Protein AF-0000000073453775 (afdb_homodimer)

Foldseek 3Di:
DCLFKKKWKAAQVGFTDDIDPSVLVVQVLQCVVVVHDSRDGHPQQVVQSVVQLVDAPAWRWDWDDDVPAAIKIKTKHADDDPDDHGMMMIIIHHDALVRQLVVVCVVLVPDPVLSLLLVVLLVVDDLCRSCVVVVHHSVVSVVSVVVVCVSVVNPDSVSSNCVSCVSPVD/DQLFKKKWKAAQVGFTDDIDPSVLVVQVLQCVVVVHDSRDGHPQQVVQSVVQLVDAPAWRWDWDDDPPAAIKIKTKHADDDPDDHGMIMIIIHHDALVRQLVVVCVVLVPDPVLSLLLVVLLVVDDLCRSCVVVVHHSVVSVVSVVVVCVSQVNPDSVSSNCVSCVSPVD

Structure (mmCIF, N/CA/C/O backbone):
data_AF-0000000073453775-model_v1
#
loop_
_entity.id
_entity.type
_entity.pdbx_description
1 polymer 'Hypothetical Bipartite response regulator, C-terminal effector'
#
loop_
_atom_site.group_PDB
_atom_site.id
_atom_site.type_symbol
_atom_site.label_atom_id
_atom_site.label_alt_id
_atom_site.label_comp_id
_atom_site.label_asym_id
_atom_site.label_entity_id
_atom_site.label_seq_id
_atom_site.pdbx_PDB_ins_code
_atom_site.Cartn_x
_atom_site.Cartn_y
_atom_site.Cartn_z
_atom_site.occupancy
_atom_site.B_iso_or_equiv
_atom_site.auth_seq_id
_atom_site.auth_comp_id
_atom_site.auth_asym_id
_atom_site.auth_atom_id
_atom_site.pdbx_PDB_model_num
ATOM 1 N N . MET A 1 1 ? -3.945 -10.695 13.438 1 41.31 1 MET A N 1
ATOM 2 C CA . MET A 1 1 ? -2.816 -11.117 12.617 1 41.31 1 MET A CA 1
ATOM 3 C C . MET A 1 1 ? -2.883 -10.477 11.234 1 41.31 1 MET A C 1
ATOM 5 O O . MET A 1 1 ? -3.916 -10.539 10.562 1 41.31 1 MET A O 1
ATOM 9 N N . LYS A 1 2 ? -2.09 -9.484 10.977 1 56 2 LYS A N 1
ATOM 10 C CA . LYS A 1 2 ? -2.174 -8.719 9.742 1 56 2 LYS A CA 1
ATOM 11 C C . LYS A 1 2 ? -1.974 -9.609 8.523 1 56 2 LYS A C 1
ATOM 13 O O . LYS A 1 2 ? -0.908 -10.203 8.352 1 56 2 LYS A O 1
ATOM 18 N N . HIS A 1 3 ? -2.986 -10.445 8.281 1 59.94 3 HIS A N 1
ATOM 19 C CA . HIS A 1 3 ? -3.072 -11.289 7.102 1 59.94 3 HIS A CA 1
ATOM 20 C C . HIS A 1 3 ? -2.889 -10.477 5.82 1 59.94 3 HIS A C 1
ATOM 22 O O . HIS A 1 3 ? -3.693 -10.586 4.895 1 59.94 3 HIS A O 1
ATOM 28 N N . VAL A 1 4 ? -1.756 -9.711 5.859 1 64.44 4 VAL A N 1
ATOM 29 C CA . VAL A 1 4 ? -1.546 -8.867 4.688 1 64.44 4 VAL A CA 1
ATOM 30 C C . VAL A 1 4 ? -0.704 -9.617 3.654 1 64.44 4 VAL A C 1
ATOM 32 O O . VAL A 1 4 ? 0.075 -10.5 4.008 1 64.44 4 VAL A O 1
ATOM 35 N N . GLY A 1 5 ? -1.22 -9.734 2.445 1 84.38 5 GLY A N 1
ATOM 36 C CA . GLY A 1 5 ? -0.435 -10.25 1.333 1 84.38 5 GLY A CA 1
ATOM 37 C C . GLY A 1 5 ? -0.953 -11.562 0.793 1 84.38 5 GLY A C 1
ATOM 38 O O . GLY A 1 5 ? -0.17 -12.461 0.479 1 84.38 5 GLY A O 1
ATOM 39 N N . GLY A 1 6 ? -2.199 -11.703 0.754 1 92.25 6 GLY A N 1
ATOM 40 C CA . GLY A 1 6 ? -2.764 -12.93 0.216 1 92.25 6 GLY A CA 1
ATOM 41 C C . GLY A 1 6 ? -2.521 -13.094 -1.271 1 92.25 6 GLY A C 1
ATOM 42 O O . GLY A 1 6 ? -2.684 -12.148 -2.043 1 92.25 6 GLY A O 1
ATOM 43 N N . ILE A 1 7 ? -2.17 -14.297 -1.644 1 93.69 7 ILE A N 1
ATOM 44 C CA . ILE A 1 7 ? -1.996 -14.641 -3.053 1 93.69 7 ILE A CA 1
ATOM 45 C C . ILE A 1 7 ? -2.727 -15.945 -3.363 1 93.69 7 ILE A C 1
ATOM 47 O O . ILE A 1 7 ? -2.537 -16.953 -2.672 1 93.69 7 ILE A O 1
ATOM 51 N N . LEU A 1 8 ? -3.533 -15.797 -4.324 1 94.38 8 LEU A N 1
ATOM 52 C CA . LEU A 1 8 ? -4.324 -16.922 -4.809 1 94.38 8 LEU A CA 1
ATOM 53 C C . LEU A 1 8 ? -4.094 -17.141 -6.301 1 94.38 8 LEU A C 1
ATOM 55 O O . LEU A 1 8 ? -4.035 -16.188 -7.074 1 94.38 8 LEU A O 1
ATOM 59 N N . ILE A 1 9 ? -3.854 -18.422 -6.699 1 92.5 9 ILE A N 1
ATOM 60 C CA . ILE A 1 9 ? -3.738 -18.781 -8.109 1 92.5 9 ILE A CA 1
ATOM 61 C C . ILE A 1 9 ? -4.98 -19.547 -8.555 1 92.5 9 ILE A C 1
ATOM 63 O O . ILE A 1 9 ? -5.34 -20.562 -7.945 1 92.5 9 ILE A O 1
ATOM 67 N N . LEU A 1 10 ? -5.586 -19.031 -9.586 1 93.06 10 LEU A N 1
ATOM 68 C CA . LEU A 1 10 ? -6.766 -19.672 -10.156 1 93.06 10 LEU A CA 1
ATOM 69 C C . LEU A 1 10 ? -6.516 -20.109 -11.602 1 93.06 10 LEU A C 1
ATOM 71 O O . LEU A 1 10 ? -5.707 -19.484 -12.297 1 93.06 10 LEU A O 1
ATOM 75 N N . SER A 1 11 ? -7.238 -21.141 -12 1 89.94 11 SER A N 1
ATOM 76 C CA . SER A 1 11 ? -7.305 -21.469 -13.422 1 89.94 11 SER A CA 1
ATOM 77 C C . SER A 1 11 ? -8.227 -20.516 -14.172 1 89.94 11 SER A C 1
ATOM 79 O O . SER A 1 11 ? -8.883 -19.672 -13.555 1 89.94 11 SER A O 1
ATOM 81 N N . GLU A 1 12 ? -8.352 -20.641 -15.516 1 85.88 12 GLU A N 1
ATOM 82 C CA . GLU A 1 12 ? -9.203 -19.781 -16.344 1 85.88 12 GLU A CA 1
ATOM 83 C C . GLU A 1 12 ? -10.68 -19.984 -16 1 85.88 12 GLU A C 1
ATOM 85 O O . GLU A 1 12 ? -11.492 -19.078 -16.188 1 85.88 12 GLU A O 1
ATOM 90 N N . ASP A 1 13 ? -10.992 -21.203 -15.547 1 88.56 13 ASP A N 1
ATOM 91 C CA . ASP A 1 13 ? -12.367 -21.5 -15.164 1 88.56 13 ASP A CA 1
ATOM 92 C C . ASP A 1 13 ? -12.594 -21.234 -13.68 1 88.56 13 ASP A C 1
ATOM 94 O O . ASP A 1 13 ? -13.57 -21.703 -13.094 1 88.56 13 ASP A O 1
ATOM 98 N N . LEU A 1 14 ? -11.648 -20.594 -12.992 1 92.5 14 LEU A N 1
ATOM 99 C CA . LEU A 1 14 ? -11.727 -20.062 -11.633 1 92.5 14 LEU A CA 1
ATOM 100 C C . LEU A 1 14 ? -11.641 -21.188 -10.602 1 92.5 14 LEU A C 1
ATOM 102 O O . LEU A 1 14 ? -12.25 -21.109 -9.539 1 92.5 14 LEU A O 1
ATOM 106 N N . GLN A 1 15 ? -10.984 -22.281 -11.039 1 91.44 15 GLN A N 1
ATOM 107 C CA . GLN A 1 15 ? -10.648 -23.312 -10.055 1 91.44 15 GLN A CA 1
ATOM 108 C C . GLN A 1 15 ? -9.445 -22.891 -9.211 1 91.44 15 GLN A C 1
ATOM 110 O O . GLN A 1 15 ? -8.461 -22.391 -9.742 1 91.44 15 GLN A O 1
ATOM 115 N N . LEU A 1 16 ? -9.586 -23.047 -7.941 1 90.88 16 LEU A N 1
ATOM 116 C CA . LEU A 1 16 ? -8.477 -22.734 -7.043 1 90.88 16 LEU A CA 1
ATOM 117 C C . LEU A 1 16 ? -7.336 -23.719 -7.219 1 90.88 16 LEU A C 1
ATOM 119 O O . LEU A 1 16 ? -7.516 -24.922 -7.008 1 90.88 16 LEU A O 1
ATOM 123 N N . LEU A 1 17 ? -6.172 -23.266 -7.602 1 90.31 17 LEU A N 1
ATOM 124 C CA . LEU A 1 17 ? -5.012 -24.125 -7.824 1 90.31 17 LEU A CA 1
ATOM 125 C C . LEU A 1 17 ? -4.078 -24.094 -6.617 1 90.31 17 LEU A C 1
ATOM 127 O O . LEU A 1 17 ? -3.596 -25.141 -6.18 1 90.31 17 LEU A O 1
ATOM 131 N N . SER A 1 18 ? -3.812 -22.969 -6.098 1 92 18 SER A N 1
ATOM 132 C CA . SER A 1 18 ? -2.953 -22.797 -4.934 1 92 18 SER A CA 1
ATOM 133 C C . SER A 1 18 ? -3.186 -21.453 -4.262 1 92 18 SER A C 1
ATOM 135 O O . SER A 1 18 ? -3.76 -20.547 -4.863 1 92 18 SER A O 1
ATOM 137 N N . CYS A 1 19 ? -2.836 -21.375 -3.088 1 92.69 19 CYS A N 1
ATOM 138 C CA . CYS A 1 19 ? -2.938 -20.141 -2.34 1 92.69 19 CYS A CA 1
ATOM 139 C C . CYS A 1 19 ? -2.031 -20.156 -1.115 1 92.69 19 CYS A C 1
ATOM 141 O O . CYS A 1 19 ? -1.63 -21.234 -0.654 1 92.69 19 CYS A O 1
ATOM 143 N N . ASN A 1 20 ? -1.712 -19.016 -0.729 1 90.31 20 ASN A N 1
ATOM 144 C CA . ASN A 1 20 ? -1.044 -18.953 0.567 1 90.31 20 ASN A CA 1
ATOM 145 C C . ASN A 1 20 ? -2.049 -18.844 1.71 1 90.31 20 ASN A C 1
ATOM 147 O O . ASN A 1 20 ? -3.256 -18.75 1.476 1 90.31 20 ASN A O 1
ATOM 151 N N . ARG A 1 21 ? -1.589 -18.859 2.912 1 89.56 21 ARG A N 1
ATOM 152 C CA . ARG A 1 21 ? -2.453 -18.875 4.09 1 89.56 21 ARG A CA 1
ATOM 153 C C . ARG A 1 21 ? -3.291 -17.609 4.168 1 89.56 21 ARG A C 1
ATOM 155 O O . ARG A 1 21 ? -4.48 -17.656 4.488 1 89.56 21 ARG A O 1
ATOM 162 N N . ALA A 1 22 ? -2.637 -16.5 3.914 1 90.88 22 ALA A N 1
ATOM 163 C CA . ALA A 1 22 ? -3.342 -15.219 3.98 1 90.88 22 ALA A CA 1
ATOM 164 C C . ALA A 1 22 ? -4.496 -15.18 2.986 1 90.88 22 ALA A C 1
ATOM 166 O O . ALA A 1 22 ? -5.582 -14.68 3.303 1 90.88 22 ALA A O 1
ATOM 167 N N . ALA A 1 23 ? -4.219 -15.625 1.791 1 93.44 23 ALA A N 1
ATOM 168 C CA . ALA A 1 23 ? -5.277 -15.648 0.785 1 93.44 23 ALA A CA 1
ATOM 169 C C . ALA A 1 23 ? -6.445 -16.516 1.235 1 93.44 23 ALA A C 1
ATOM 171 O O . ALA A 1 23 ? -7.609 -16.172 1.021 1 93.44 23 ALA A O 1
ATOM 172 N N . LEU A 1 24 ? -6.148 -17.625 1.779 1 91.44 24 LEU A N 1
ATOM 173 C CA . LEU A 1 24 ? -7.195 -18.5 2.285 1 91.44 24 LEU A CA 1
ATOM 174 C C . LEU A 1 24 ? -8.023 -17.812 3.357 1 91.44 24 LEU A C 1
ATOM 176 O O . LEU A 1 24 ? -9.25 -17.953 3.396 1 91.44 24 LEU A O 1
ATOM 180 N N . HIS A 1 25 ? -7.359 -17.141 4.191 1 91.31 25 HIS A N 1
ATOM 181 C CA . HIS A 1 25 ? -8.047 -16.375 5.223 1 91.31 25 HIS A CA 1
ATOM 182 C C . HIS A 1 25 ? -9.031 -15.383 4.605 1 91.31 25 HIS A C 1
ATOM 184 O O . HIS A 1 25 ? -10.203 -15.336 5.008 1 91.31 25 HIS A O 1
ATOM 190 N N . TRP A 1 26 ? -8.617 -14.633 3.627 1 92.56 26 TRP A N 1
ATOM 191 C CA . TRP A 1 26 ? -9.461 -13.641 2.973 1 92.56 26 TRP A CA 1
ATOM 192 C C . TRP A 1 26 ? -10.602 -14.312 2.211 1 92.56 26 TRP A C 1
ATOM 194 O O . TRP A 1 26 ? -11.734 -13.82 2.215 1 92.56 26 TRP A O 1
ATOM 204 N N . LEU A 1 27 ? -10.305 -15.391 1.534 1 93.69 27 LEU A N 1
ATOM 205 C CA . LEU A 1 27 ? -11.344 -16.141 0.847 1 93.69 27 LEU A CA 1
ATOM 206 C C . LEU A 1 27 ? -12.461 -16.531 1.813 1 93.69 27 LEU A C 1
ATOM 208 O O . LEU A 1 27 ? -13.641 -16.375 1.505 1 93.69 27 LEU A O 1
ATOM 212 N N . ASN A 1 28 ? -12.031 -17 2.951 1 93.56 28 ASN A N 1
ATOM 213 C CA . ASN A 1 28 ? -13.008 -17.438 3.943 1 93.56 28 ASN A CA 1
ATOM 214 C C . ASN A 1 28 ? -13.844 -16.281 4.457 1 93.56 28 ASN A C 1
ATOM 216 O O . ASN A 1 28 ? -15.055 -16.406 4.652 1 93.56 28 ASN A O 1
ATOM 220 N N . ILE A 1 29 ? -13.266 -15.195 4.68 1 92.75 29 ILE A N 1
ATOM 221 C CA . ILE A 1 29 ? -13.977 -14 5.125 1 92.75 29 ILE A CA 1
ATOM 222 C C . ILE A 1 29 ? -15 -13.586 4.074 1 92.75 29 ILE A C 1
ATOM 224 O O . ILE A 1 29 ? -16.156 -13.328 4.395 1 92.75 29 ILE A O 1
ATOM 228 N N . LEU A 1 30 ? -14.578 -13.5 2.824 1 94.56 30 LEU A N 1
ATOM 229 C CA . LEU A 1 30 ? -15.445 -13.078 1.735 1 94.56 30 LEU A CA 1
ATOM 230 C C . LEU A 1 30 ? -16.594 -14.062 1.547 1 94.56 30 LEU A C 1
ATOM 232 O O . LEU A 1 30 ? -17.734 -13.656 1.311 1 94.56 30 LEU A O 1
ATOM 236 N N . ARG A 1 31 ? -16.281 -15.305 1.643 1 95.75 31 ARG A N 1
ATOM 237 C CA . ARG A 1 31 ? -17.328 -16.328 1.531 1 95.75 31 ARG A CA 1
ATOM 238 C C . ARG A 1 31 ? -18.359 -16.172 2.631 1 95.75 31 ARG A C 1
ATOM 240 O O . ARG A 1 31 ? -19.562 -16.281 2.377 1 95.75 31 ARG A O 1
ATOM 247 N N . GLY A 1 32 ? -17.859 -15.953 3.816 1 93.69 32 GLY A N 1
ATOM 248 C CA . GLY A 1 32 ? -18.766 -15.703 4.93 1 93.69 32 GLY A CA 1
ATOM 249 C C . GLY A 1 32 ? -19.625 -14.469 4.73 1 93.69 32 GLY A C 1
ATOM 250 O O . GLY A 1 32 ? -20.828 -14.492 5 1 93.69 32 GLY A O 1
ATOM 251 N N . TRP A 1 33 ? -19.047 -13.445 4.309 1 92.31 33 TRP A N 1
ATOM 252 C CA . TRP A 1 33 ? -19.734 -12.188 4.059 1 92.31 33 TRP A CA 1
ATOM 253 C C . TRP A 1 33 ? -20.844 -12.375 3.016 1 92.31 33 TRP A C 1
ATOM 255 O O . TRP A 1 33 ? -21.922 -11.789 3.133 1 92.31 33 TRP A O 1
ATOM 265 N N . GLU A 1 34 ? -20.609 -13.211 2.021 1 94.06 34 GLU A N 1
ATOM 266 C CA . GLU A 1 34 ? -21.562 -13.438 0.941 1 94.06 34 GLU A CA 1
ATOM 267 C C . GLU A 1 34 ? -22.453 -14.633 1.235 1 94.06 34 GLU A C 1
ATOM 269 O O . GLU A 1 34 ? -23.391 -14.922 0.477 1 94.06 34 GLU A O 1
ATOM 274 N N . SER A 1 35 ? -22.203 -15.344 2.299 1 95.25 35 SER A N 1
ATOM 275 C CA . SER A 1 35 ? -22.953 -16.547 2.656 1 95.25 35 SER A CA 1
ATOM 276 C C . SER A 1 35 ? -22.938 -17.562 1.527 1 95.25 35 SER A C 1
ATOM 278 O O . SER A 1 35 ? -23.984 -18.062 1.118 1 95.25 35 SER A O 1
ATOM 280 N N . ILE A 1 36 ? -21.766 -17.891 1.037 1 93.38 36 ILE A N 1
ATOM 281 C CA . ILE A 1 36 ? -21.609 -18.875 -0.028 1 93.38 36 ILE A CA 1
ATOM 282 C C . ILE A 1 36 ? -20.75 -20.031 0.475 1 93.38 36 ILE A C 1
ATOM 284 O O . ILE A 1 36 ? -20.141 -19.953 1.537 1 93.38 36 ILE A O 1
ATOM 288 N N . GLY A 1 37 ? -20.734 -21.094 -0.278 1 90.5 37 GLY A N 1
ATOM 289 C CA . GLY A 1 37 ? -20.078 -22.328 0.123 1 90.5 37 GLY A CA 1
ATOM 290 C C . GLY A 1 37 ? -18.562 -22.25 0.046 1 90.5 37 GLY A C 1
ATOM 291 O O . GLY A 1 37 ? -18.016 -21.312 -0.539 1 90.5 37 GLY A O 1
ATOM 292 N N . SER A 1 38 ? -17.859 -23.25 0.544 1 88.38 38 SER A N 1
ATOM 293 C CA . SER A 1 38 ? -16.406 -23.281 0.702 1 88.38 38 SER A CA 1
ATOM 294 C C . SER A 1 38 ? -15.711 -23.453 -0.642 1 88.38 38 SER A C 1
ATOM 296 O O . SER A 1 38 ? -14.531 -23.125 -0.781 1 88.38 38 SER A O 1
ATOM 298 N N . GLU A 1 39 ? -16.406 -23.875 -1.638 1 88.56 39 GLU A N 1
ATOM 299 C CA . GLU A 1 39 ? -15.781 -24.125 -2.938 1 88.56 39 GLU A CA 1
ATOM 300 C C . GLU A 1 39 ? -16.047 -22.969 -3.9 1 88.56 39 GLU A C 1
ATOM 302 O O . GLU A 1 39 ? -15.445 -22.891 -4.965 1 88.56 39 GLU A O 1
ATOM 307 N N . ALA A 1 40 ? -16.859 -22.125 -3.496 1 93.12 40 ALA A N 1
ATOM 308 C CA . ALA A 1 40 ? -17.25 -21.031 -4.371 1 93.12 40 ALA A CA 1
ATOM 309 C C . ALA A 1 40 ? -16.219 -19.906 -4.336 1 93.12 40 ALA A C 1
ATOM 311 O O . ALA A 1 40 ? -15.562 -19.688 -3.314 1 93.12 40 A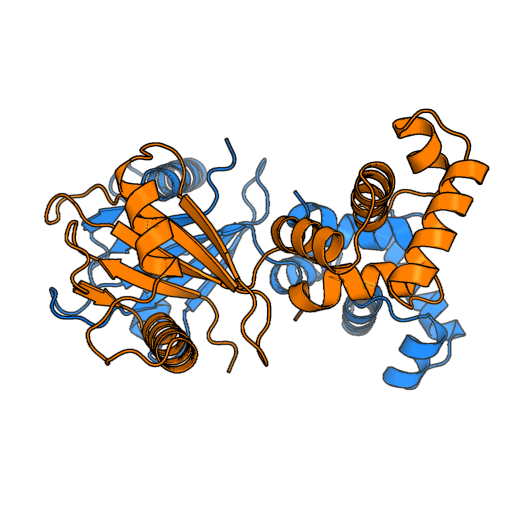LA A O 1
ATOM 312 N N . VAL A 1 41 ? -16.078 -19.266 -5.43 1 95.94 41 VAL A N 1
ATOM 313 C CA . VAL A 1 41 ? -15.219 -18.078 -5.516 1 95.94 41 VAL A CA 1
ATOM 314 C C . VAL A 1 41 ? -16.062 -16.828 -5.293 1 95.94 41 VAL A C 1
ATOM 316 O O . VAL A 1 41 ? -17 -16.562 -6.039 1 95.94 41 VAL A O 1
ATOM 319 N N . PRO A 1 42 ? -15.719 -16.062 -4.34 1 97.06 42 PRO A N 1
ATOM 320 C CA . PRO A 1 42 ? -16.516 -14.883 -4.023 1 97.06 42 PRO A CA 1
ATOM 321 C C . PRO A 1 42 ? -16.641 -13.914 -5.199 1 97.06 42 PRO A C 1
ATOM 323 O O . PRO A 1 42 ? -15.742 -13.859 -6.047 1 97.06 42 PRO A O 1
ATOM 326 N N . ARG A 1 43 ? -17.703 -13.078 -5.223 1 96.5 43 ARG A N 1
ATOM 327 C CA . ARG A 1 43 ? -18.062 -12.211 -6.332 1 96.5 43 ARG A CA 1
ATOM 328 C C . ARG A 1 43 ? -16.953 -11.227 -6.648 1 96.5 43 ARG A C 1
ATOM 330 O O . ARG A 1 43 ? -16.594 -11.031 -7.812 1 96.5 43 ARG A O 1
ATOM 337 N N . PRO A 1 44 ? -16.312 -10.523 -5.691 1 96.81 44 PRO A N 1
ATOM 338 C CA . PRO A 1 44 ? -15.266 -9.57 -6.043 1 96.81 44 PRO A CA 1
ATOM 339 C C . PRO A 1 44 ? -14.062 -10.242 -6.703 1 96.81 44 PRO A C 1
ATOM 341 O O . PRO A 1 44 ? -13.422 -9.648 -7.582 1 96.81 44 PRO A O 1
ATOM 344 N N . VAL A 1 45 ? -13.742 -11.438 -6.289 1 97.12 45 VAL A N 1
ATOM 345 C CA . VAL A 1 45 ? -12.641 -12.18 -6.879 1 97.12 45 VAL A CA 1
ATOM 346 C C . VAL A 1 45 ? -13 -12.594 -8.305 1 97.12 45 VAL A C 1
ATOM 348 O O . VAL A 1 45 ? -12.188 -12.445 -9.219 1 97.12 45 VAL A O 1
ATOM 351 N N . ARG A 1 46 ? -14.195 -13.094 -8.453 1 96.88 46 ARG A N 1
ATOM 352 C CA . ARG A 1 46 ? -14.648 -13.469 -9.789 1 96.88 46 ARG A CA 1
ATOM 353 C C . ARG A 1 46 ? -14.617 -12.273 -10.734 1 96.88 46 ARG A C 1
ATOM 355 O O . ARG A 1 46 ? -14.195 -12.391 -11.883 1 96.88 46 ARG A O 1
ATOM 362 N N . ALA A 1 47 ? -15.109 -11.172 -10.234 1 95.69 47 ALA A N 1
ATOM 363 C CA . ALA A 1 47 ? -15.195 -9.961 -11.047 1 95.69 47 ALA A CA 1
ATOM 364 C C . ALA A 1 47 ? -13.812 -9.531 -11.531 1 95.69 47 ALA A C 1
ATOM 366 O O . ALA A 1 47 ? -13.617 -9.242 -12.711 1 95.69 47 ALA A O 1
ATOM 367 N N . VAL A 1 48 ? -12.852 -9.516 -10.648 1 95 48 VAL A N 1
ATOM 368 C CA . VAL A 1 48 ? -11.523 -9.055 -11.016 1 95 48 VAL A CA 1
ATOM 369 C C . VAL A 1 48 ? -10.852 -10.07 -11.938 1 95 48 VAL A C 1
ATOM 371 O O . VAL A 1 48 ? -10.109 -9.703 -12.852 1 95 48 VAL A O 1
ATOM 374 N N . CYS A 1 49 ? -11.07 -11.297 -11.719 1 94.5 49 CYS A N 1
ATOM 375 C CA . CYS A 1 49 ? -10.5 -12.328 -12.578 1 94.5 49 CYS A CA 1
ATOM 376 C C . CYS A 1 49 ? -11.062 -12.242 -13.984 1 94.5 49 CYS A C 1
ATOM 378 O O . CYS A 1 49 ? -10.344 -12.438 -14.961 1 94.5 49 CYS A O 1
ATOM 380 N N . THR A 1 50 ? -12.375 -12.031 -14.062 1 92.19 50 THR A N 1
ATOM 381 C CA . THR A 1 50 ? -13.008 -11.883 -15.375 1 92.19 50 THR A CA 1
ATOM 382 C C . THR A 1 50 ? -12.375 -10.727 -16.141 1 92.19 50 THR A C 1
ATOM 384 O O . THR A 1 50 ? -12.086 -10.859 -17.344 1 92.19 50 THR A O 1
ATOM 387 N N . ARG A 1 51 ? -12.141 -9.688 -15.492 1 92.5 51 ARG A N 1
ATOM 388 C CA . ARG A 1 51 ? -11.531 -8.523 -16.125 1 92.5 51 ARG A CA 1
ATOM 389 C C . ARG A 1 51 ? -10.078 -8.797 -16.484 1 92.5 51 ARG A C 1
ATOM 391 O O . ARG A 1 51 ? -9.594 -8.336 -17.531 1 92.5 51 ARG A O 1
ATOM 398 N N . ALA A 1 52 ? -9.383 -9.438 -15.586 1 90.75 52 ALA A N 1
ATOM 399 C CA . ALA A 1 52 ? -7.977 -9.758 -15.82 1 90.75 52 ALA A CA 1
ATOM 400 C C . ALA A 1 52 ? -7.816 -10.656 -17.047 1 90.75 52 ALA A C 1
ATOM 402 O O . ALA A 1 52 ? -6.812 -10.57 -17.75 1 90.75 52 ALA A O 1
ATOM 403 N N . ALA A 1 53 ? -8.781 -11.539 -17.188 1 84.12 53 ALA A N 1
ATOM 404 C CA . ALA A 1 53 ? -8.742 -12.43 -18.344 1 84.12 53 ALA A CA 1
ATOM 405 C C . ALA A 1 53 ? -8.797 -11.641 -19.641 1 84.12 53 ALA A C 1
ATOM 407 O O . ALA A 1 53 ? -8.242 -12.062 -20.656 1 84.12 53 ALA A O 1
ATOM 408 N N . ALA A 1 54 ? -9.375 -10.492 -19.531 1 82.56 54 ALA A N 1
ATOM 409 C CA . ALA A 1 54 ? -9.539 -9.648 -20.703 1 82.56 54 ALA A CA 1
ATOM 410 C C . ALA A 1 54 ? -8.383 -8.656 -20.844 1 82.56 54 ALA A C 1
ATOM 412 O O . ALA A 1 54 ? -8.109 -8.156 -21.938 1 82.56 54 ALA A O 1
ATOM 413 N N . GLU A 1 55 ? -7.75 -8.352 -19.703 1 74.25 55 GLU A N 1
ATOM 414 C CA . GLU A 1 55 ? -6.703 -7.336 -19.656 1 74.25 55 GLU A CA 1
ATOM 415 C C . GLU A 1 55 ? -5.316 -7.965 -19.781 1 74.25 55 GLU A C 1
ATOM 417 O O . GLU A 1 55 ? -5.035 -8.984 -19.141 1 74.25 55 GLU A O 1
ATOM 422 N N . THR A 1 56 ? -4.508 -7.469 -20.688 1 70.06 56 THR A N 1
ATOM 423 C CA . THR A 1 56 ? -3.209 -8.109 -20.875 1 70.06 56 THR A CA 1
ATOM 424 C C . THR A 1 56 ? -2.094 -7.25 -20.281 1 70.06 56 THR A C 1
ATOM 426 O O . THR A 1 56 ? -1.014 -7.758 -19.969 1 70.06 56 THR A O 1
ATOM 429 N N . THR A 1 57 ? -2.365 -6.047 -19.953 1 75.5 57 THR A N 1
ATOM 430 C CA . THR A 1 57 ? -1.218 -5.211 -19.625 1 75.5 57 THR A CA 1
ATOM 431 C C . THR A 1 57 ? -1.226 -4.844 -18.141 1 75.5 57 THR A C 1
ATOM 433 O O . THR A 1 57 ? -0.177 -4.844 -17.484 1 75.5 57 THR A O 1
ATOM 436 N N . ALA A 1 58 ? -2.385 -4.57 -17.609 1 80.75 58 ALA A N 1
ATOM 437 C CA . ALA A 1 58 ? -2.459 -4.133 -16.219 1 80.75 58 ALA A CA 1
ATOM 438 C C . ALA A 1 58 ? -3.355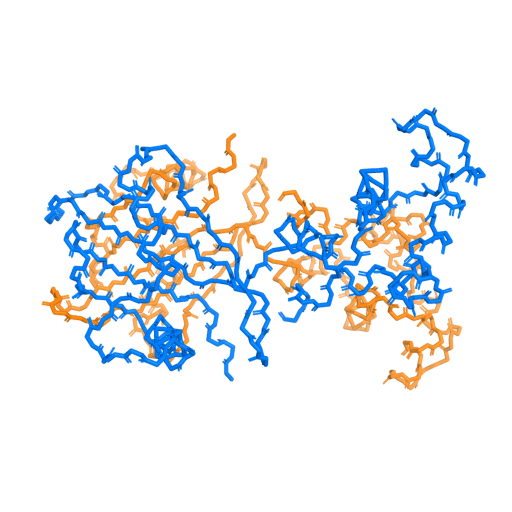 -5.059 -15.398 1 80.75 58 ALA A C 1
ATOM 440 O O . ALA A 1 58 ? -4.305 -5.641 -15.922 1 80.75 58 ALA A O 1
ATOM 441 N N . PRO A 1 59 ? -2.957 -5.211 -14.211 1 88.75 59 PRO A N 1
ATOM 442 C CA . PRO A 1 59 ? -3.85 -6.004 -13.367 1 88.75 59 PRO A CA 1
ATOM 443 C C . PRO A 1 59 ? -5.238 -5.391 -13.234 1 88.75 59 PRO A C 1
ATOM 445 O O . PRO A 1 59 ? -5.379 -4.164 -13.234 1 88.75 59 PRO A O 1
ATOM 448 N N . ALA A 1 60 ? -6.211 -6.242 -13.281 1 93.44 60 ALA A N 1
ATOM 449 C CA . ALA A 1 60 ? -7.551 -5.809 -12.891 1 93.44 60 ALA A CA 1
ATOM 450 C C . ALA A 1 60 ? -7.645 -5.609 -11.383 1 93.44 60 ALA A C 1
ATOM 452 O O . ALA A 1 60 ? -7.016 -6.336 -10.609 1 93.44 60 ALA A O 1
ATOM 453 N N . LYS A 1 61 ? -8.43 -4.609 -11.016 1 92.25 61 LYS A N 1
ATOM 454 C CA . LYS A 1 61 ? -8.438 -4.289 -9.586 1 92.25 61 LYS A CA 1
ATOM 455 C C . LYS A 1 61 ? -9.844 -3.918 -9.117 1 92.25 61 LYS A C 1
ATOM 457 O O . LYS A 1 61 ? -10.641 -3.377 -9.891 1 92.25 61 LYS A O 1
ATOM 462 N N . THR A 1 62 ? -10.141 -4.262 -7.922 1 93 62 THR A N 1
ATOM 463 C CA . THR A 1 62 ? -11.312 -3.766 -7.219 1 93 62 THR A CA 1
ATOM 464 C C . THR A 1 62 ? -10.992 -3.51 -5.75 1 93 62 THR A C 1
ATOM 466 O O . THR A 1 62 ? -10.117 -4.156 -5.176 1 93 62 THR A O 1
ATOM 469 N N . VAL A 1 63 ? -11.57 -2.521 -5.18 1 91.75 63 VAL A N 1
ATOM 470 C CA . VAL A 1 63 ? -11.43 -2.217 -3.762 1 91.75 63 VAL A CA 1
ATOM 471 C C . VAL A 1 63 ? -12.766 -2.426 -3.057 1 91.75 63 VAL A C 1
ATOM 473 O O . VAL A 1 63 ? -13.805 -1.948 -3.523 1 91.75 63 VAL A O 1
ATOM 476 N N . ILE A 1 64 ? -12.648 -3.117 -1.922 1 90.69 64 ILE A N 1
ATOM 477 C CA . ILE A 1 64 ? -13.898 -3.363 -1.207 1 90.69 64 ILE A CA 1
ATOM 478 C C . ILE A 1 64 ? -13.711 -3.061 0.278 1 90.69 64 ILE A C 1
ATOM 480 O O . ILE A 1 64 ? -12.586 -3.035 0.775 1 90.69 64 ILE A O 1
ATOM 484 N N . SER A 1 65 ? -14.797 -2.787 0.927 1 83.81 65 SER A N 1
ATOM 485 C CA . SER A 1 65 ? -14.828 -2.588 2.373 1 83.81 65 SER A CA 1
ATOM 486 C C . SER A 1 65 ? -15.602 -3.701 3.068 1 83.81 65 SER A C 1
ATOM 488 O O . SER A 1 65 ? -16.75 -3.988 2.711 1 83.81 65 SER A O 1
ATOM 490 N N . ILE A 1 66 ? -14.969 -4.441 3.848 1 81.56 66 ILE A N 1
ATOM 491 C CA . ILE A 1 66 ? -15.602 -5.469 4.672 1 81.56 66 ILE A CA 1
ATOM 492 C C . ILE A 1 66 ? -15.734 -4.969 6.105 1 81.56 66 ILE A C 1
ATOM 494 O O . ILE A 1 66 ? -14.75 -4.527 6.711 1 81.56 66 ILE A O 1
ATOM 498 N N . PRO A 1 67 ? -17.016 -5.008 6.613 1 79.81 67 PRO A N 1
ATOM 499 C CA . PRO A 1 67 ? -17.188 -4.543 7.992 1 79.81 67 PRO A CA 1
ATOM 500 C C . PRO A 1 67 ? -16.172 -5.152 8.953 1 79.81 67 PRO A C 1
ATOM 502 O O . PRO A 1 67 ? -15.93 -6.359 8.914 1 79.81 67 PRO A O 1
ATOM 505 N N . GLY A 1 68 ? -15.586 -4.309 9.711 1 77.38 68 GLY A N 1
ATOM 506 C CA . GLY A 1 68 ? -14.648 -4.766 10.719 1 77.38 68 GLY A CA 1
ATOM 507 C C . GLY A 1 68 ? -13.227 -4.895 10.203 1 77.38 68 GLY A C 1
ATOM 508 O O . GLY A 1 68 ? -12.312 -5.234 10.953 1 77.38 68 GLY A O 1
ATOM 509 N N . HIS A 1 69 ? -13.133 -4.656 8.898 1 77.69 69 HIS A N 1
ATOM 510 C CA . HIS A 1 69 ? -11.812 -4.738 8.289 1 77.69 69 HIS A CA 1
ATOM 511 C C . HIS A 1 69 ? -11.469 -3.449 7.543 1 77.69 69 HIS A C 1
ATOM 513 O O . HIS A 1 69 ? -12.359 -2.662 7.215 1 77.69 69 HIS A O 1
ATOM 519 N N . SER A 1 70 ? -10.148 -3.281 7.383 1 75.62 70 SER A N 1
ATOM 520 C CA . SER A 1 70 ? -9.703 -2.188 6.523 1 75.62 70 SER A CA 1
ATOM 521 C C . SER A 1 70 ? -10.102 -2.43 5.07 1 75.62 70 SER A C 1
ATOM 523 O O . SER A 1 70 ? -10.359 -3.57 4.676 1 75.62 70 SER A O 1
ATOM 525 N N . CYS A 1 71 ? -10.125 -1.34 4.32 1 84.69 71 CYS A N 1
ATOM 526 C CA . CYS A 1 71 ? -10.391 -1.483 2.893 1 84.69 71 CYS A CA 1
ATOM 527 C C . CYS A 1 71 ? -9.406 -2.443 2.244 1 84.69 71 CYS A C 1
ATOM 529 O O . CYS A 1 71 ? -8.203 -2.385 2.52 1 84.69 71 CYS A O 1
ATOM 531 N N . LEU A 1 72 ? -10 -3.354 1.51 1 89.25 72 LEU A N 1
ATOM 532 C CA . LEU A 1 72 ? -9.219 -4.418 0.89 1 89.25 72 LEU A CA 1
ATOM 533 C C . LEU A 1 72 ? -9.117 -4.207 -0.617 1 89.25 72 LEU A C 1
ATOM 535 O O . LEU A 1 72 ? -10.125 -3.977 -1.288 1 89.25 72 LEU A O 1
ATOM 539 N N . SER A 1 73 ? -7.898 -4.18 -1.106 1 91.44 73 SER A N 1
ATOM 540 C CA . SER A 1 73 ? -7.656 -4.164 -2.545 1 91.44 73 SER A CA 1
ATOM 541 C C . SER A 1 73 ? -7.457 -5.574 -3.09 1 91.44 73 SER A C 1
ATOM 543 O O . SER A 1 73 ? -6.641 -6.336 -2.57 1 91.44 73 SER A O 1
ATOM 545 N N . ILE A 1 74 ? -8.234 -5.945 -4.059 1 94.25 74 ILE A N 1
ATOM 546 C CA . ILE A 1 74 ? -8.109 -7.223 -4.754 1 94.25 74 ILE A CA 1
ATOM 547 C C . ILE A 1 74 ? -7.66 -6.984 -6.191 1 94.25 74 ILE A C 1
ATOM 549 O O . ILE A 1 74 ? -8.312 -6.254 -6.941 1 94.25 74 ILE A O 1
ATOM 553 N N . LYS A 1 75 ? -6.531 -7.555 -6.566 1 93.88 75 LYS A N 1
ATOM 554 C CA . LYS A 1 75 ? -5.977 -7.395 -7.906 1 93.88 75 LYS A CA 1
ATOM 555 C C . LYS A 1 75 ? -5.762 -8.742 -8.586 1 93.88 75 LYS A C 1
ATOM 557 O O . LYS A 1 75 ? -5.379 -9.719 -7.93 1 93.88 75 LYS A O 1
ATOM 562 N N . ALA A 1 76 ? -6.02 -8.773 -9.844 1 95.19 76 ALA A N 1
ATOM 563 C CA . ALA A 1 76 ? -5.84 -10 -10.609 1 95.19 76 ALA A CA 1
ATOM 564 C C . ALA A 1 76 ? -5.051 -9.742 -11.891 1 95.19 76 ALA A C 1
ATOM 566 O O . ALA A 1 76 ? -5.18 -8.68 -12.5 1 95.19 76 ALA A O 1
ATOM 567 N N . SER A 1 77 ? -4.285 -10.664 -12.242 1 92.88 77 SER A N 1
ATOM 568 C CA . SER A 1 77 ? -3.52 -10.578 -13.484 1 92.88 77 SER A C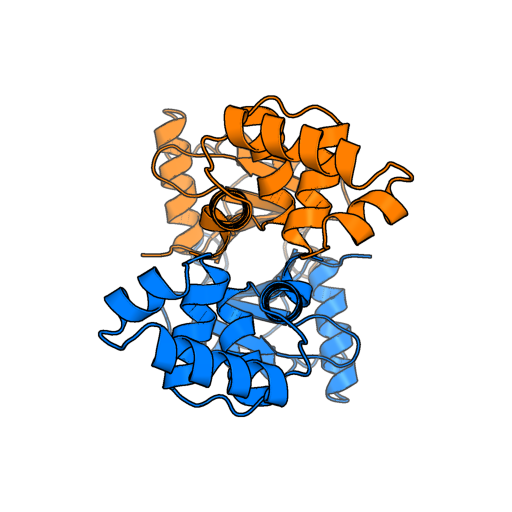A 1
ATOM 569 C C . SER A 1 77 ? -3.236 -11.969 -14.047 1 92.88 77 SER A C 1
ATOM 571 O O . SER A 1 77 ? -3.133 -12.945 -13.297 1 92.88 77 SER A O 1
ATOM 573 N N . ARG A 1 78 ? -3.064 -12 -15.305 1 92.06 78 ARG A N 1
ATOM 574 C CA . ARG A 1 78 ? -2.719 -13.25 -15.977 1 92.06 78 ARG A 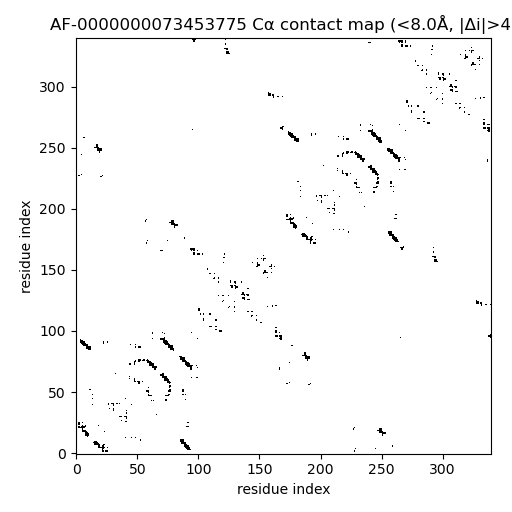CA 1
ATOM 575 C C . ARG A 1 78 ? -1.259 -13.617 -15.727 1 92.06 78 ARG A C 1
ATOM 577 O O . ARG A 1 78 ? -0.393 -12.742 -15.672 1 92.06 78 ARG A O 1
ATOM 584 N N . LEU A 1 79 ? -1.109 -14.828 -15.523 1 90.69 79 LEU A N 1
ATOM 585 C CA . LEU A 1 79 ? 0.25 -15.344 -15.398 1 90.69 79 LEU A CA 1
ATOM 586 C C . LEU A 1 79 ? 0.714 -15.984 -16.703 1 90.69 79 LEU A C 1
ATOM 588 O O . LEU A 1 79 ? -0.053 -16.688 -17.359 1 90.69 79 LEU A O 1
ATOM 592 N N . ASP A 1 80 ? 1.889 -15.531 -17.031 1 84.62 80 ASP A N 1
ATOM 593 C CA . ASP A 1 80 ? 2.525 -16.156 -18.188 1 84.62 80 ASP A CA 1
ATOM 594 C C . ASP A 1 80 ? 3.682 -17.062 -17.75 1 84.62 80 ASP A C 1
ATOM 596 O O . ASP A 1 80 ? 4.383 -16.75 -16.781 1 84.62 80 ASP A O 1
ATOM 600 N N . GLY A 1 81 ? 3.727 -18.219 -18 1 71.5 81 GLY A N 1
ATOM 601 C CA . GLY A 1 81 ? 4.887 -19 -17.625 1 71.5 81 GLY A CA 1
ATOM 602 C C . GLY A 1 81 ? 4.855 -20.422 -18.172 1 71.5 81 GLY A C 1
ATOM 603 O O . GLY A 1 81 ? 4.156 -20.703 -19.141 1 71.5 81 GLY A O 1
ATOM 604 N N . PHE A 1 82 ? 5.848 -21.109 -17.75 1 60.09 82 PHE A N 1
ATOM 605 C CA . PHE A 1 82 ? 6.129 -22.453 -18.219 1 60.09 82 PHE A CA 1
ATOM 606 C C . PHE A 1 82 ? 5.094 -23.438 -17.688 1 60.09 82 PHE A C 1
ATOM 608 O O . PHE A 1 82 ? 5.09 -24.609 -18.062 1 60.09 82 PHE A O 1
ATOM 615 N N . GLY A 1 83 ? 4.195 -22.812 -16.859 1 54 83 GLY A N 1
ATOM 616 C CA . GLY A 1 83 ? 3.158 -23.703 -16.375 1 54 83 GLY A CA 1
ATOM 617 C C . GLY A 1 83 ? 1.914 -23.703 -17.234 1 54 83 GLY A C 1
ATOM 618 O O . GLY A 1 83 ? 1.966 -23.328 -18.406 1 54 83 GLY A O 1
ATOM 619 N N . PRO A 1 84 ? 0.941 -24.484 -16.656 1 55.78 84 PRO A N 1
ATOM 620 C CA . PRO A 1 84 ? -0.297 -24.547 -17.438 1 55.78 84 PRO A CA 1
ATOM 621 C C . PRO A 1 84 ? -0.768 -23.156 -17.891 1 55.78 84 PRO A C 1
ATOM 623 O O . PRO A 1 84 ? -0.614 -22.188 -17.141 1 55.78 84 PRO A O 1
ATOM 626 N N . SER A 1 85 ? -0.951 -23.047 -19.125 1 65.06 85 SER A N 1
ATOM 627 C CA . SER A 1 85 ? -1.479 -21.844 -19.734 1 65.06 85 SER A CA 1
ATOM 628 C C . SER A 1 85 ? -2.791 -21.422 -19.078 1 65.06 85 SER A C 1
ATOM 630 O O . SER A 1 85 ? -3.551 -22.266 -18.594 1 65.06 85 SER A O 1
ATOM 632 N N . GLY A 1 86 ? -2.938 -20.188 -18.812 1 82.31 86 GLY A N 1
ATOM 633 C CA . GLY A 1 86 ? -4.246 -19.641 -18.484 1 82.31 86 GLY A CA 1
ATOM 634 C C . GLY A 1 86 ? -4.453 -19.469 -16.984 1 82.31 86 GLY A C 1
ATOM 635 O O . GLY A 1 86 ? -5.547 -19.719 -16.469 1 82.31 86 GLY A O 1
ATOM 636 N N . GLN A 1 87 ? -3.385 -19.25 -16.25 1 89.75 87 GLN A N 1
ATOM 637 C CA . GLN A 1 87 ? -3.561 -19.047 -14.812 1 89.75 87 GLN A CA 1
ATOM 638 C C . GLN A 1 87 ? -3.715 -17.562 -14.484 1 89.75 87 GLN A C 1
ATOM 640 O O . GLN A 1 87 ? -3.199 -16.703 -15.211 1 89.75 87 GLN A O 1
ATOM 645 N N . ILE A 1 88 ? -4.473 -17.359 -13.461 1 93.12 88 ILE A N 1
ATOM 646 C CA . ILE A 1 88 ? -4.711 -16.016 -12.977 1 93.12 88 ILE A CA 1
ATOM 647 C C . ILE A 1 88 ? -4.227 -15.891 -11.531 1 93.12 88 ILE A C 1
ATOM 649 O O . ILE A 1 88 ? -4.566 -16.719 -10.68 1 93.12 88 ILE A O 1
ATOM 653 N N . ALA A 1 89 ? -3.383 -14.945 -11.336 1 94.56 89 ALA A N 1
ATOM 654 C CA . ALA A 1 89 ? -2.973 -14.617 -9.969 1 94.56 89 ALA A CA 1
ATOM 655 C C . ALA A 1 89 ? -3.869 -13.539 -9.367 1 94.56 89 ALA A C 1
ATOM 657 O O . ALA A 1 89 ? -4.164 -12.531 -10.023 1 94.56 89 ALA A O 1
ATOM 658 N N . VAL A 1 90 ? -4.293 -13.75 -8.141 1 95.62 90 VAL A N 1
ATOM 659 C CA . VAL A 1 90 ? -5.082 -12.781 -7.387 1 95.62 90 VAL A CA 1
ATOM 660 C C . VAL A 1 90 ? -4.336 -12.391 -6.113 1 95.62 90 VAL A C 1
ATOM 662 O O . VAL A 1 90 ? -3.83 -13.25 -5.391 1 95.62 90 VAL A O 1
ATOM 665 N N . SER A 1 91 ? -4.25 -11.156 -5.867 1 95.06 91 SER A N 1
ATOM 666 C CA . SER A 1 91 ? -3.619 -10.672 -4.648 1 95.06 91 SER A CA 1
ATOM 667 C C . SER A 1 91 ? -4.617 -9.914 -3.775 1 95.06 91 SER A C 1
ATOM 669 O O . SER A 1 91 ? -5.52 -9.25 -4.289 1 95.06 91 SER A O 1
ATOM 671 N N . PHE A 1 92 ? -4.5 -10.156 -2.453 1 92.88 92 PHE A N 1
ATOM 672 C CA . PHE A 1 92 ? -5.238 -9.43 -1.426 1 92.88 92 PHE A CA 1
ATOM 673 C C . PHE A 1 92 ? -4.305 -8.531 -0.618 1 92.88 92 PHE A C 1
ATOM 675 O O . PHE A 1 92 ? -3.354 -9.016 0 1 92.88 92 PHE A O 1
ATOM 682 N N . GLU A 1 93 ? -4.543 -7.289 -0.643 1 88.25 93 GLU A N 1
ATOM 683 C CA . GLU A 1 93 ? -3.73 -6.336 0.106 1 88.25 93 GLU A CA 1
ATOM 684 C C . GLU A 1 93 ? -4.586 -5.211 0.683 1 88.25 93 GLU A C 1
ATOM 686 O O . GLU A 1 93 ? -5.664 -4.914 0.161 1 88.25 93 GLU A O 1
ATOM 691 N N . PRO A 1 94 ? -4.074 -4.688 1.748 1 83.5 94 PRO A N 1
ATOM 692 C CA . PRO A 1 94 ? -4.762 -3.465 2.172 1 83.5 94 PRO A CA 1
ATOM 693 C C . PRO A 1 94 ? -4.789 -2.395 1.084 1 83.5 94 PRO A C 1
ATOM 695 O O . PRO A 1 94 ? -3.811 -2.232 0.349 1 83.5 94 PRO A O 1
ATOM 698 N N . ALA A 1 95 ? -5.867 -1.721 0.942 1 83.69 95 ALA A N 1
ATOM 699 C CA . ALA A 1 95 ? -5.98 -0.651 -0.047 1 83.69 95 ALA A CA 1
ATOM 700 C C . ALA A 1 95 ? -5.016 0.489 0.265 1 83.69 95 ALA A C 1
ATOM 702 O O . ALA A 1 95 ? -4.82 0.847 1.429 1 83.69 95 ALA A O 1
ATOM 703 N N . SER A 1 96 ? -4.371 1.026 -0.79 1 77.44 96 SER A N 1
ATOM 704 C CA . SER A 1 96 ? -3.502 2.191 -0.664 1 77.44 96 SER A CA 1
ATOM 705 C C . SER A 1 96 ? -4.312 3.467 -0.461 1 77.44 96 SER A C 1
ATOM 707 O O . SER A 1 96 ? -5.512 3.496 -0.742 1 77.44 96 SER A O 1
ATOM 709 N N . PRO A 1 97 ? -3.672 4.602 -0.1 1 73 97 PRO A N 1
ATOM 710 C CA . PRO A 1 97 ? -4.375 5.879 0.014 1 73 97 PRO A CA 1
ATOM 711 C C . PRO A 1 97 ? -5 6.332 -1.305 1 73 97 PRO A C 1
ATOM 713 O O . PRO A 1 97 ? -6.117 6.855 -1.316 1 73 97 PRO A O 1
ATOM 716 N N . ALA A 1 98 ? -4.258 6.078 -2.357 1 75.25 98 ALA A N 1
ATOM 717 C CA . ALA A 1 98 ? -4.777 6.453 -3.67 1 75.25 98 ALA A CA 1
ATOM 718 C C . ALA A 1 98 ? -6.066 5.699 -3.984 1 75.25 98 ALA A C 1
ATOM 720 O O . ALA A 1 98 ? -6.941 6.219 -4.684 1 75.25 98 ALA A O 1
ATOM 721 N N . GLU A 1 99 ? -6.199 4.523 -3.395 1 79.94 99 GLU A N 1
ATOM 722 C CA . GLU A 1 99 ? -7.379 3.695 -3.629 1 79.94 99 GLU A CA 1
ATOM 723 C C . GLU A 1 99 ? -8.5 4.043 -2.652 1 79.94 99 GLU A C 1
ATOM 725 O O . GLU A 1 99 ? -9.68 3.928 -2.988 1 79.94 99 GLU A O 1
ATOM 730 N N . THR A 1 100 ? -8.117 4.426 -1.471 1 79.06 100 THR A N 1
ATOM 731 C CA . THR A 1 100 ? -9.109 4.625 -0.414 1 79.06 100 THR A CA 1
ATOM 732 C C . THR A 1 100 ? -9.734 6.012 -0.512 1 79.06 100 THR A C 1
ATOM 734 O O . THR A 1 100 ? -10.906 6.195 -0.177 1 79.06 100 THR A O 1
ATOM 737 N N . ILE A 1 101 ? -9.031 7.012 -1.029 1 76.94 101 ILE A N 1
ATOM 738 C CA . ILE A 1 101 ? -9.484 8.398 -1.055 1 76.94 101 ILE A CA 1
ATOM 739 C C . ILE A 1 101 ? -10.773 8.508 -1.864 1 76.94 101 ILE A C 1
ATOM 741 O O . ILE A 1 101 ? -11.75 9.094 -1.401 1 76.94 101 ILE A O 1
ATOM 745 N N . PRO A 1 102 ? -10.789 7.926 -3.053 1 79 102 PRO A N 1
ATOM 746 C CA . PRO A 1 102 ? -12.039 8.008 -3.812 1 79 102 PRO A CA 1
ATOM 747 C C . PRO A 1 102 ? -13.219 7.363 -3.082 1 79 102 PRO A C 1
ATOM 749 O O . PRO A 1 102 ? -14.344 7.84 -3.186 1 79 102 PRO A O 1
ATOM 752 N N . LEU A 1 103 ? -12.992 6.305 -2.424 1 80.38 103 LEU A N 1
ATOM 753 C CA . LEU A 1 103 ? -14.039 5.621 -1.672 1 80.38 103 LEU A CA 1
ATOM 754 C C . LEU A 1 103 ? -14.547 6.492 -0.531 1 80.38 103 LEU A C 1
ATOM 756 O O . LEU A 1 103 ? -15.758 6.566 -0.288 1 80.38 103 LEU A O 1
ATOM 760 N N . ILE A 1 104 ? -13.602 7.117 0.123 1 77.88 104 ILE A N 1
ATOM 761 C CA . ILE A 1 104 ? -13.953 8.016 1.215 1 77.88 104 ILE A CA 1
ATOM 762 C C . ILE A 1 104 ? -14.734 9.211 0.668 1 77.88 104 ILE A C 1
ATOM 764 O O . ILE A 1 104 ? -15.719 9.648 1.274 1 77.88 104 ILE A O 1
ATOM 768 N N . ALA A 1 105 ? -14.211 9.688 -0.442 1 80.44 105 ALA A N 1
ATOM 769 C CA . ALA A 1 105 ? -14.898 10.805 -1.082 1 80.44 105 ALA A CA 1
ATOM 770 C C . ALA A 1 105 ? -16.344 10.445 -1.398 1 80.44 105 ALA A C 1
ATOM 772 O O . ALA A 1 105 ? -17.25 11.266 -1.204 1 80.44 105 ALA A O 1
ATOM 773 N N . GLU A 1 106 ? -16.516 9.25 -1.927 1 83.31 106 GLU A N 1
ATOM 774 C CA . GLU A 1 106 ? -17.875 8.797 -2.238 1 83.31 106 GLU A CA 1
ATOM 775 C C . GLU A 1 106 ? -18.703 8.641 -0.971 1 83.31 106 GLU A C 1
ATOM 777 O O . GLU A 1 106 ? -19.859 9.062 -0.927 1 83.31 106 GLU A O 1
ATOM 782 N N . ALA A 1 107 ? -18.156 8.141 0.03 1 81.69 107 ALA A N 1
ATOM 783 C CA . ALA A 1 107 ? -18.859 7.887 1.29 1 81.69 107 ALA A CA 1
ATOM 784 C C . ALA A 1 107 ? -19.328 9.188 1.923 1 81.69 107 ALA A C 1
ATOM 786 O O . ALA A 1 107 ? -20.422 9.242 2.51 1 81.69 107 ALA A O 1
ATOM 787 N N . TYR A 1 108 ? -18.516 10.195 1.787 1 85.38 108 TYR A N 1
ATOM 788 C CA . TYR A 1 108 ? -18.844 11.469 2.416 1 85.38 108 TYR A CA 1
ATOM 789 C C . TYR A 1 108 ? -19.5 12.422 1.417 1 85.38 108 TYR A C 1
ATOM 791 O O . TYR A 1 108 ? -19.703 13.602 1.715 1 85.38 108 TYR A O 1
ATOM 799 N N . SER A 1 109 ? -19.781 11.961 0.194 1 87.44 109 SER A N 1
ATOM 800 C CA . SER A 1 109 ? -20.438 12.742 -0.851 1 87.44 109 SER A CA 1
ATOM 801 C C . SER A 1 109 ? -19.656 14.016 -1.154 1 87.44 109 SER A C 1
ATOM 803 O O . SER A 1 109 ? -20.234 15.109 -1.183 1 87.44 109 SER A O 1
ATOM 805 N N . LEU A 1 110 ? -18.406 13.766 -1.321 1 87.88 110 LEU A N 1
ATOM 806 C CA . LEU A 1 110 ? -17.578 14.922 -1.675 1 87.88 110 LEU A CA 1
ATOM 807 C C . LEU A 1 110 ? -17.828 15.344 -3.117 1 87.88 110 LEU A C 1
ATOM 809 O O . LEU A 1 110 ? -17.984 14.5 -4 1 87.88 110 LEU A O 1
ATOM 813 N N . SER A 1 111 ? -17.953 16.594 -3.35 1 88 111 SER A N 1
ATOM 814 C CA . SER A 1 111 ? -18 17.125 -4.711 1 88 111 SER A CA 1
ATOM 815 C C . SER A 1 111 ? -16.672 16.938 -5.422 1 88 111 SER A C 1
ATOM 817 O O . SER A 1 111 ? -15.656 16.594 -4.793 1 88 111 SER A O 1
ATOM 819 N N . ASP A 1 112 ? -16.672 17.188 -6.727 1 87.94 112 ASP A N 1
ATOM 820 C CA . ASP A 1 112 ? -15.438 17.062 -7.504 1 87.94 112 ASP A CA 1
ATOM 821 C C . ASP A 1 112 ? -14.359 18.016 -6.992 1 87.94 112 ASP A C 1
ATOM 823 O O . ASP A 1 112 ? -13.188 17.641 -6.902 1 87.94 112 ASP A O 1
ATOM 827 N N . ARG A 1 113 ? -14.797 19.078 -6.605 1 89.12 113 ARG A N 1
ATOM 828 C CA . ARG A 1 113 ? -13.844 20.078 -6.121 1 89.12 113 ARG A CA 1
ATOM 829 C C . ARG A 1 113 ? -13.273 19.656 -4.77 1 89.12 113 ARG A C 1
ATOM 831 O O . ARG A 1 113 ? -12.078 19.828 -4.52 1 89.12 113 ARG A O 1
ATOM 838 N N . GLU A 1 114 ? -14.141 19.141 -3.92 1 88.5 114 GLU A N 1
ATOM 839 C CA . GLU A 1 114 ? -13.68 18.656 -2.619 1 88.5 114 GLU A CA 1
ATOM 840 C C . GLU A 1 114 ? -12.703 17.5 -2.775 1 88.5 114 GLU A C 1
ATOM 842 O O . GLU A 1 114 ? -11.719 17.406 -2.037 1 88.5 114 GLU A O 1
ATOM 847 N N . LYS A 1 115 ? -12.922 16.703 -3.764 1 87.06 115 LYS A N 1
ATOM 848 C CA . LYS A 1 115 ? -12 15.609 -4.062 1 87.06 115 LYS A CA 1
ATOM 849 C C . LYS A 1 115 ? -10.641 16.141 -4.492 1 87.06 115 LYS A C 1
ATOM 851 O O . LYS A 1 115 ? -9.602 15.656 -4.027 1 87.06 115 LYS A O 1
ATOM 856 N N . ASP A 1 116 ? -10.703 17.031 -5.352 1 88.69 116 ASP A N 1
ATOM 857 C CA . ASP A 1 116 ? -9.469 17.656 -5.828 1 88.69 116 ASP A CA 1
ATOM 858 C C . ASP A 1 116 ? -8.648 18.203 -4.664 1 88.69 116 ASP A C 1
ATOM 860 O O . ASP A 1 116 ? -7.434 18.016 -4.609 1 88.69 116 ASP A O 1
ATOM 864 N N . ILE A 1 117 ? -9.336 18.844 -3.807 1 89.56 117 ILE A N 1
ATOM 865 C CA . ILE A 1 117 ? -8.68 19.453 -2.656 1 89.56 117 ILE A CA 1
ATOM 866 C C . ILE A 1 117 ? -8.148 18.359 -1.723 1 89.56 117 ILE A C 1
ATOM 868 O O . ILE A 1 117 ? -7.031 18.469 -1.211 1 89.56 117 ILE A O 1
ATOM 872 N N . ALA A 1 118 ? -8.945 17.344 -1.495 1 83.94 118 ALA A N 1
ATOM 873 C CA . ALA A 1 118 ? -8.531 16.234 -0.634 1 83.94 118 ALA A CA 1
ATOM 874 C C . ALA A 1 118 ? -7.211 15.633 -1.105 1 83.94 118 ALA A C 1
ATOM 876 O O . ALA A 1 118 ? -6.312 15.391 -0.299 1 83.94 118 ALA A O 1
ATOM 877 N N . TYR A 1 119 ? -7.078 15.461 -2.41 1 81.69 119 TYR A N 1
ATOM 878 C CA . TYR A 1 119 ? -5.863 14.891 -2.984 1 81.69 119 TYR A CA 1
ATOM 879 C C . TYR A 1 119 ? -4.656 15.773 -2.689 1 81.69 119 TYR A C 1
ATOM 881 O O . TYR A 1 119 ? -3.576 15.273 -2.369 1 81.69 119 TYR A O 1
ATOM 889 N N . ARG A 1 120 ? -4.848 16.984 -2.754 1 85.19 120 ARG A N 1
ATOM 890 C CA . ARG A 1 120 ? -3.758 17.938 -2.57 1 85.19 120 ARG A CA 1
ATOM 891 C C . ARG A 1 120 ? -3.43 18.125 -1.092 1 85.19 120 ARG A C 1
ATOM 893 O O . ARG A 1 120 ? -2.271 18.328 -0.729 1 85.19 120 ARG A O 1
ATOM 900 N N . VAL A 1 121 ? -4.484 17.984 -0.247 1 83.06 121 VAL A N 1
ATOM 901 C CA . VAL A 1 121 ? -4.281 18.031 1.196 1 83.06 121 VAL A CA 1
ATOM 902 C C . VAL A 1 121 ? -3.43 16.844 1.637 1 83.06 121 VAL A C 1
ATOM 904 O O . VAL A 1 121 ? -2.477 17 2.404 1 83.06 121 VAL A O 1
ATOM 907 N N . ILE A 1 122 ? -3.713 15.773 1.104 1 78.38 122 ILE A N 1
ATOM 908 C CA . ILE A 1 122 ? -2.982 14.562 1.473 1 78.38 122 ILE A CA 1
ATOM 909 C C . ILE A 1 122 ? -1.542 14.664 0.974 1 78.38 122 ILE A C 1
ATOM 911 O O . ILE A 1 122 ? -0.628 14.102 1.587 1 78.38 122 ILE A O 1
ATOM 915 N N . ARG A 1 123 ? -1.371 15.406 -0.095 1 76.75 123 ARG A N 1
ATOM 916 C CA . ARG A 1 123 ? -0.038 15.617 -0.65 1 76.75 123 ARG A CA 1
ATOM 917 C C . ARG A 1 123 ? 0.722 16.672 0.139 1 76.75 123 ARG A C 1
ATOM 919 O O . ARG A 1 123 ? 1.858 17.016 -0.198 1 76.75 123 ARG A O 1
ATOM 926 N N . GLY A 1 124 ? 0.074 17.25 1.115 1 78.19 124 GLY A N 1
ATOM 927 C CA . GLY A 1 124 ? 0.751 18.172 2.02 1 78.19 124 GLY A CA 1
ATOM 928 C C . GLY A 1 124 ? 0.809 19.594 1.497 1 78.19 124 GLY A C 1
ATOM 929 O O . GLY A 1 124 ? 1.616 20.391 1.963 1 78.19 124 GLY A O 1
ATOM 930 N N . LEU A 1 125 ? 0.048 19.875 0.534 1 85.62 125 LEU A N 1
ATOM 931 C CA . LEU A 1 125 ? 0.083 21.219 -0.014 1 85.62 125 LEU A CA 1
ATOM 932 C C . LEU A 1 125 ? -0.575 22.219 0.94 1 85.62 125 LEU A C 1
ATOM 934 O O . LEU A 1 125 ? -1.562 21.875 1.603 1 85.62 125 LEU A O 1
ATOM 938 N N . SER A 1 126 ? -0.024 23.438 0.97 1 90.19 126 SER A N 1
ATOM 939 C CA . SER A 1 126 ? -0.633 24.516 1.739 1 90.19 126 SER A CA 1
ATOM 940 C C . SER A 1 126 ? -1.916 25.016 1.079 1 90.19 126 SER A C 1
ATOM 942 O O . SER A 1 126 ? -2.152 24.75 -0.103 1 90.19 126 SER A O 1
ATOM 944 N N . THR A 1 127 ? -2.709 25.734 1.919 1 93.75 127 THR A N 1
ATOM 945 C CA . THR A 1 127 ? -3.92 26.359 1.385 1 93.75 127 THR A CA 1
ATOM 946 C C . THR A 1 127 ? -3.59 27.25 0.194 1 93.75 127 THR A C 1
ATOM 948 O O . THR A 1 127 ? -4.266 27.203 -0.835 1 93.75 127 THR A O 1
ATOM 951 N N . LYS A 1 128 ? -2.555 27.953 0.331 1 95.75 128 LYS A N 1
ATOM 952 C CA . LYS A 1 128 ? -2.131 28.844 -0.747 1 95.75 128 LYS A CA 1
ATOM 953 C C . LYS A 1 128 ? -1.722 28.047 -1.985 1 95.75 128 LYS A C 1
ATOM 955 O O . LYS A 1 128 ? -2.133 28.375 -3.102 1 95.75 128 LYS A O 1
ATOM 960 N N . ALA A 1 129 ? -0.962 27.031 -1.857 1 94.19 129 ALA A N 1
ATOM 961 C CA . ALA A 1 129 ? -0.493 26.203 -2.961 1 94.19 129 ALA A CA 1
ATOM 962 C C . ALA A 1 129 ? -1.66 25.516 -3.662 1 94.19 129 ALA A C 1
ATOM 964 O O . ALA A 1 129 ? -1.677 25.406 -4.891 1 94.19 129 ALA A O 1
ATOM 965 N N . ILE A 1 130 ? -2.559 25 -2.873 1 94.62 130 ILE A N 1
ATOM 966 C CA . ILE A 1 130 ? -3.75 24.375 -3.43 1 94.62 130 ILE A CA 1
ATOM 967 C C . ILE A 1 130 ? -4.512 25.375 -4.289 1 94.62 130 ILE A C 1
ATOM 969 O O . ILE A 1 130 ? -4.918 25.062 -5.41 1 94.62 130 ILE A O 1
ATOM 973 N N . GLY A 1 131 ? -4.688 26.562 -3.719 1 96.69 131 GLY A N 1
ATOM 974 C CA . GLY A 1 131 ? -5.332 27.625 -4.484 1 96.69 131 GLY A CA 1
ATOM 975 C C . GLY A 1 131 ? -4.652 27.906 -5.809 1 96.69 131 GLY A C 1
ATOM 976 O O . GLY A 1 131 ? -5.312 27.984 -6.848 1 96.69 131 GLY A O 1
ATOM 977 N N . ASP A 1 132 ? -3.354 27.969 -5.812 1 96.88 132 ASP A N 1
ATOM 978 C CA . ASP A 1 132 ? -2.562 28.234 -7.008 1 96.88 132 ASP A CA 1
ATOM 979 C C . ASP A 1 132 ? -2.758 27.141 -8.047 1 96.88 132 ASP A C 1
ATOM 981 O O . ASP A 1 132 ? -2.955 27.422 -9.234 1 96.88 132 ASP A O 1
ATOM 985 N N . GLU A 1 133 ? -2.738 25.922 -7.637 1 94.94 133 GLU A N 1
ATOM 986 C CA . GLU A 1 133 ? -2.859 24.781 -8.547 1 94.94 133 GLU A CA 1
ATOM 987 C C . GLU A 1 133 ? -4.254 24.719 -9.164 1 94.94 133 GLU A C 1
ATOM 989 O O . GLU A 1 133 ? -4.402 24.359 -10.336 1 94.94 133 GLU A O 1
ATOM 994 N N . LEU A 1 134 ? -5.203 25.094 -8.375 1 95.31 134 LEU A N 1
ATOM 995 C CA . LEU A 1 134 ? -6.582 24.969 -8.828 1 95.31 134 LEU A CA 1
ATOM 996 C C . LEU A 1 134 ? -7.094 26.281 -9.398 1 95.31 134 LEU A C 1
ATOM 998 O O . LEU A 1 134 ? -8.234 26.375 -9.867 1 95.31 134 LEU A O 1
ATOM 1002 N N . HIS A 1 135 ? -6.207 27.266 -9.312 1 96.81 135 HIS A N 1
ATOM 1003 C CA . HIS A 1 135 ? -6.535 28.594 -9.828 1 96.81 135 HIS A CA 1
ATOM 1004 C C . HIS A 1 135 ? -7.754 29.172 -9.125 1 96.81 135 HIS A C 1
ATOM 1006 O O . HIS A 1 135 ? -8.68 29.656 -9.781 1 96.81 135 HIS A O 1
ATOM 1012 N N . ILE A 1 136 ? -7.824 29.078 -7.84 1 96.75 136 ILE A N 1
ATOM 1013 C CA . ILE A 1 136 ? -8.789 29.703 -6.941 1 96.75 136 ILE A CA 1
ATOM 1014 C C . ILE A 1 136 ? -8.055 30.359 -5.77 1 96.75 136 ILE A C 1
ATOM 1016 O O . ILE A 1 136 ? -6.863 30.125 -5.57 1 96.75 136 ILE A O 1
ATOM 1020 N N . SER A 1 137 ? -8.75 31.203 -5.078 1 96.62 137 SER A N 1
ATOM 1021 C CA . SER A 1 137 ? -8.117 31.906 -3.961 1 96.62 137 SER A CA 1
ATOM 1022 C C . SER A 1 137 ? -7.941 30.984 -2.76 1 96.62 137 SER A C 1
ATOM 1024 O O . SER A 1 137 ? -8.648 29.984 -2.623 1 96.62 137 SER A O 1
ATOM 1026 N N . ALA A 1 138 ? -7.055 31.391 -1.892 1 96.62 138 ALA A N 1
ATOM 1027 C CA . ALA A 1 138 ? -6.867 30.672 -0.637 1 96.62 138 ALA A CA 1
ATOM 1028 C C . ALA A 1 138 ? -8.141 30.688 0.204 1 96.62 138 ALA A C 1
ATOM 1030 O O . ALA A 1 138 ? -8.43 29.719 0.922 1 96.62 138 ALA A O 1
ATOM 1031 N N . TYR A 1 139 ? -8.836 31.703 0.011 1 96.75 139 TYR A N 1
ATOM 1032 C CA . TYR A 1 139 ? -10.094 31.828 0.746 1 96.75 139 TYR A CA 1
ATOM 1033 C C . TYR A 1 139 ? -11.109 30.797 0.279 1 96.75 139 TYR A C 1
ATOM 1035 O O . TYR A 1 139 ? -11.781 30.172 1.097 1 96.75 139 TYR A O 1
ATOM 1043 N N . THR A 1 140 ? -11.227 30.641 -0.977 1 96.5 140 THR A N 1
ATOM 1044 C CA . THR A 1 140 ? -12.125 29.641 -1.534 1 96.5 140 THR A CA 1
ATOM 1045 C C . THR A 1 140 ? -11.711 28.25 -1.105 1 96.5 140 THR A C 1
ATOM 1047 O O . THR A 1 140 ? -12.555 27.406 -0.802 1 96.5 140 THR A O 1
ATOM 1050 N N . VAL A 1 141 ? -10.406 28 -1.102 1 96.19 141 VAL A N 1
ATOM 1051 C CA . VAL A 1 141 ? -9.898 26.719 -0.627 1 96.19 141 VAL A CA 1
ATOM 1052 C C . VAL A 1 141 ? -10.352 26.484 0.815 1 96.19 141 VAL A C 1
ATOM 1054 O O . VAL A 1 141 ? -10.797 25.391 1.165 1 96.19 141 VAL A O 1
ATOM 1057 N N . GLN A 1 142 ? -10.203 27.594 1.593 1 95.25 142 GLN A N 1
ATOM 1058 C CA . GLN A 1 142 ? -10.594 27.484 2.996 1 95.25 142 GLN A CA 1
ATOM 1059 C C . GLN A 1 142 ? -12.078 27.156 3.131 1 95.25 142 GLN A C 1
ATOM 1061 O O . GLN A 1 142 ? -12.469 26.375 4 1 95.25 142 GLN A O 1
ATOM 1066 N N . ASP A 1 143 ? -12.797 27.703 2.287 1 95.62 143 ASP A N 1
ATOM 1067 C CA . ASP A 1 143 ? -14.234 27.453 2.305 1 95.62 143 ASP A CA 1
ATOM 1068 C C . ASP A 1 143 ? -14.523 25.984 1.99 1 95.62 143 ASP A C 1
ATOM 1070 O O . ASP A 1 143 ? -15.352 25.359 2.654 1 95.62 143 ASP A O 1
ATOM 1074 N N . HIS A 1 144 ? -13.906 25.469 1 1 94.12 144 HIS A N 1
ATOM 1075 C CA . HIS A 1 144 ? -14.07 24.062 0.662 1 94.12 144 HIS A CA 1
ATOM 1076 C C . HIS A 1 144 ? -13.617 23.156 1.809 1 94.12 144 HIS A C 1
ATOM 1078 O O . HIS A 1 144 ? -14.25 22.141 2.092 1 94.12 144 HIS A O 1
ATOM 1084 N N . LEU A 1 145 ? -12.539 23.547 2.41 1 93.25 145 LEU A N 1
ATOM 1085 C CA . LEU A 1 145 ? -12.023 22.766 3.531 1 93.25 145 LEU A CA 1
ATOM 1086 C C . LEU A 1 145 ? -13.023 22.75 4.684 1 93.25 145 LEU A C 1
ATOM 1088 O O . LEU A 1 145 ? -13.234 21.703 5.312 1 93.25 145 LEU A O 1
ATOM 1092 N N . LYS A 1 146 ? -13.578 23.875 4.922 1 93.81 146 LYS A N 1
ATOM 1093 C CA . LYS A 1 146 ? -14.586 23.953 5.969 1 93.81 146 LYS A CA 1
ATOM 1094 C C . LYS A 1 146 ? -15.742 22.984 5.684 1 93.81 146 LYS A C 1
ATOM 1096 O O . LYS A 1 146 ? -16.203 22.281 6.582 1 93.81 146 LYS A O 1
ATOM 1101 N N . SER A 1 147 ? -16.188 23 4.477 1 92.88 147 SER A N 1
ATOM 1102 C CA . SER A 1 147 ? -17.234 22.062 4.059 1 92.88 147 SER A CA 1
ATOM 1103 C C . SER A 1 147 ? -16.781 20.625 4.258 1 92.88 147 SER A C 1
ATOM 1105 O O . SER A 1 147 ? -17.562 19.797 4.742 1 92.88 147 SER A O 1
ATOM 1107 N N . PHE A 1 148 ? -15.602 20.375 3.898 1 88.94 148 PHE A N 1
ATOM 1108 C CA . PHE A 1 148 ? -15.016 19.047 4.043 1 88.94 148 PHE A CA 1
ATOM 1109 C C . PHE A 1 148 ? -14.977 18.625 5.508 1 88.94 148 PHE A C 1
ATOM 1111 O O . PHE A 1 148 ? -15.281 17.484 5.84 1 88.94 148 PHE A O 1
ATOM 1118 N N . PHE A 1 149 ? -14.594 19.594 6.328 1 89.94 149 PHE A N 1
ATOM 1119 C CA . PHE A 1 149 ? -14.555 19.328 7.762 1 89.94 149 PHE A CA 1
ATOM 1120 C C . PHE A 1 149 ? -15.938 18.953 8.281 1 89.94 149 PHE A C 1
ATOM 1122 O O . PHE A 1 149 ? -16.094 17.969 8.992 1 89.94 149 PHE A O 1
ATOM 1129 N N . LEU A 1 150 ? -16.859 19.656 7.871 1 92.38 150 LEU A N 1
ATOM 1130 C CA . LEU A 1 150 ? -18.234 19.422 8.312 1 92.38 150 LEU A CA 1
ATOM 1131 C C . LEU A 1 150 ? -18.703 18.031 7.867 1 92.38 150 LEU A C 1
ATOM 1133 O O . LEU A 1 150 ? -19.266 17.281 8.664 1 92.38 150 LEU A O 1
ATOM 1137 N N . LYS A 1 151 ? -18.422 17.672 6.703 1 90.81 151 LYS A N 1
ATOM 1138 C CA . LYS A 1 151 ? -18.875 16.406 6.148 1 90.81 151 LYS A CA 1
ATOM 1139 C C . LYS A 1 151 ? -18.188 15.227 6.82 1 90.81 151 LYS A C 1
ATOM 1141 O O . LYS A 1 151 ? -18.797 14.164 7.008 1 90.81 151 LYS A O 1
ATOM 1146 N N . THR A 1 152 ? -16.953 15.406 7.168 1 86 152 THR A N 1
ATOM 1147 C CA . THR A 1 152 ? -16.172 14.297 7.68 1 86 152 THR A CA 1
ATOM 1148 C C . THR A 1 152 ? -16.156 14.297 9.203 1 86 152 THR A C 1
ATOM 1150 O O . THR A 1 152 ? -15.734 13.32 9.828 1 86 152 THR A O 1
ATOM 1153 N N . GLY A 1 153 ? -16.469 15.375 9.82 1 88.75 153 GLY A N 1
ATOM 1154 C CA . GLY A 1 153 ? -16.406 15.531 11.258 1 88.75 153 GLY A CA 1
ATOM 1155 C C . GLY A 1 153 ? -15.016 15.875 11.766 1 88.75 153 GLY A C 1
ATOM 1156 O O . GLY A 1 153 ? -14.75 15.789 12.969 1 88.75 153 GLY A O 1
ATOM 1157 N N . ALA A 1 154 ? -14.172 16.156 10.844 1 87.56 154 ALA A N 1
ATOM 1158 C CA . ALA A 1 154 ? -12.836 16.594 11.242 1 87.56 154 ALA A CA 1
ATOM 1159 C C . ALA A 1 154 ? -12.867 18.031 11.758 1 87.56 154 ALA A C 1
ATOM 1161 O O . ALA A 1 154 ? -13.578 18.875 11.211 1 87.56 154 ALA A O 1
ATOM 1162 N N . GLY A 1 155 ? -12.102 18.297 12.797 1 88.56 155 GLY A N 1
ATOM 1163 C CA . GLY A 1 155 ? -12.062 19.625 13.359 1 88.56 155 GLY A CA 1
ATOM 1164 C C . GLY A 1 155 ? -11.016 20.516 12.719 1 88.56 155 GLY A C 1
ATOM 1165 O O . GLY A 1 155 ? -11.062 21.75 12.867 1 88.56 155 GLY A O 1
ATOM 1166 N N . ASN A 1 156 ? -10.055 19.969 12.141 1 87.56 156 ASN A N 1
ATOM 1167 C CA . ASN A 1 156 ? -8.953 20.703 11.516 1 87.56 156 ASN A CA 1
ATOM 1168 C C . ASN A 1 156 ? -8.273 19.859 10.43 1 87.56 156 ASN A C 1
ATOM 1170 O O . ASN A 1 156 ? -8.664 18.719 10.188 1 87.56 156 ASN A O 1
ATOM 1174 N N . ARG A 1 157 ? -7.391 20.516 9.711 1 85.44 157 ARG A N 1
ATOM 1175 C CA . ARG A 1 157 ? -6.711 19.922 8.57 1 85.44 157 ARG A CA 1
ATOM 1176 C C . ARG A 1 157 ? -5.98 18.641 8.977 1 85.44 157 ARG A C 1
ATOM 1178 O O . ARG A 1 157 ? -5.992 17.656 8.234 1 85.44 157 ARG A O 1
ATOM 1185 N N . ARG A 1 158 ? -5.355 18.594 10.109 1 82.19 158 ARG A N 1
ATOM 1186 C CA . ARG A 1 158 ? -4.621 17.422 10.578 1 82.19 158 ARG A CA 1
ATOM 1187 C C . ARG A 1 158 ? -5.559 16.234 10.789 1 82.19 158 ARG A C 1
ATOM 1189 O O . ARG A 1 158 ? -5.258 15.117 10.391 1 82.19 158 ARG A O 1
ATOM 1196 N N . GLU A 1 159 ? -6.621 16.469 11.391 1 81.81 159 GLU A N 1
ATOM 1197 C CA . GLU A 1 159 ? -7.613 15.43 11.633 1 81.81 159 GLU A CA 1
ATOM 1198 C C . GLU A 1 159 ? -8.188 14.898 10.328 1 81.81 159 GLU A C 1
ATOM 1200 O O . GLU A 1 159 ? -8.438 13.695 10.195 1 81.81 159 GLU A O 1
ATOM 1205 N N . LEU A 1 160 ? -8.445 15.828 9.438 1 81.94 160 LEU A N 1
ATOM 1206 C CA . LEU A 1 160 ? -8.914 15.414 8.117 1 81.94 160 LEU A CA 1
ATOM 1207 C C . LEU A 1 160 ? -7.91 14.469 7.457 1 81.94 160 LEU A C 1
ATOM 1209 O O . LEU A 1 160 ? -8.289 13.422 6.941 1 81.94 160 LEU A O 1
ATOM 1213 N N . MET A 1 161 ? -6.672 14.805 7.504 1 78.56 161 MET A N 1
ATOM 1214 C CA . MET A 1 161 ? -5.609 13.984 6.922 1 78.56 161 MET A CA 1
ATOM 1215 C C . MET A 1 161 ? -5.582 12.594 7.555 1 78.56 161 MET A C 1
ATOM 1217 O O . MET A 1 161 ? -5.441 11.594 6.852 1 78.56 161 MET A O 1
ATOM 1221 N N . TRP A 1 162 ? -5.699 12.492 8.781 1 76.44 162 TRP A N 1
ATOM 1222 C CA . TRP A 1 162 ? -5.691 11.219 9.492 1 76.44 162 TRP A CA 1
ATOM 1223 C C . TRP A 1 162 ? -6.875 10.352 9.078 1 76.44 162 TRP A C 1
ATOM 1225 O O . TRP A 1 162 ? -6.727 9.148 8.859 1 76.44 162 TRP A O 1
ATOM 1235 N N . LYS A 1 163 ? -7.98 10.992 9.008 1 75.94 163 LYS A N 1
ATOM 1236 C CA . LYS A 1 163 ? -9.172 10.25 8.602 1 75.94 163 LYS A CA 1
ATOM 1237 C C . LYS A 1 163 ? -9 9.672 7.199 1 75.94 163 LYS A C 1
ATOM 1239 O O . LYS A 1 163 ? -9.461 8.562 6.922 1 75.94 163 LYS A O 1
ATOM 1244 N N . LEU A 1 164 ? -8.32 10.5 6.402 1 75.06 164 LEU A N 1
ATOM 1245 C CA . LEU A 1 164 ? -8.125 10.078 5.02 1 75.06 164 LEU A CA 1
ATOM 1246 C C . LEU A 1 164 ? -7.047 9.008 4.926 1 75.06 164 LEU A C 1
ATOM 1248 O O . LEU A 1 164 ? -7.078 8.164 4.027 1 75.06 164 LEU A O 1
ATOM 1252 N N . LEU A 1 165 ? -6.148 8.93 5.945 1 71.75 165 LEU A N 1
ATOM 1253 C CA . LEU A 1 165 ? -4.98 8.062 5.852 1 71.75 165 LEU A CA 1
ATOM 1254 C C . LEU A 1 165 ? -5.078 6.91 6.848 1 71.75 165 LEU A C 1
ATOM 1256 O O . LEU A 1 165 ? -4.266 5.98 6.809 1 71.75 165 LEU A O 1
ATOM 1260 N N . ASP A 1 166 ? -6 6.941 7.82 1 67.06 166 ASP A N 1
ATOM 1261 C CA . ASP A 1 166 ? -6.062 6.004 8.938 1 67.06 166 ASP A CA 1
ATOM 1262 C C . ASP A 1 166 ? -6.027 4.559 8.445 1 67.06 166 ASP A C 1
ATOM 1264 O O . ASP A 1 166 ? -5.316 3.725 9 1 67.06 166 ASP A O 1
ATOM 1268 N N . ASP A 1 167 ? -6.746 4.293 7.465 1 60.59 167 ASP A N 1
ATOM 1269 C CA . ASP A 1 167 ? -6.836 2.916 6.996 1 60.59 167 ASP A CA 1
ATOM 1270 C C . ASP A 1 167 ? -5.543 2.479 6.316 1 60.59 167 ASP A C 1
ATOM 1272 O O . ASP A 1 167 ? -5.266 1.283 6.203 1 60.59 167 ASP A O 1
ATOM 1276 N N . VAL A 1 168 ? -4.766 3.473 6.016 1 58.72 168 VAL A N 1
ATOM 1277 C CA . VAL A 1 168 ? -3.604 3.143 5.199 1 58.72 168 VAL A CA 1
ATOM 1278 C C . VAL A 1 168 ? -2.363 3.027 6.082 1 58.72 168 VAL A C 1
ATOM 1280 O O . VAL A 1 168 ? -1.409 2.33 5.734 1 58.72 168 VAL A O 1
ATOM 1283 N N . LEU A 1 169 ? -2.424 3.711 7.125 1 60.09 169 LEU A N 1
ATOM 1284 C CA . LEU A 1 169 ? -1.234 3.785 7.965 1 60.09 169 LEU A CA 1
ATOM 1285 C C . LEU A 1 169 ? -1.209 2.643 8.977 1 60.09 169 LEU A C 1
ATOM 1287 O O . LEU A 1 169 ? -0.203 2.434 9.656 1 60.09 169 LEU A O 1
ATOM 1291 N N . GLU A 1 170 ? -2.264 1.889 9.094 1 57.62 170 GLU A N 1
ATOM 1292 C CA . GLU A 1 170 ? -2.266 0.741 9.992 1 57.62 170 GLU A CA 1
ATOM 1293 C C . GLU A 1 170 ? -1.702 -0.501 9.312 1 57.62 170 GLU A C 1
ATOM 1295 O O . GLU A 1 170 ? -1.938 -0.722 8.125 1 57.62 170 GLU A O 1
ATOM 1300 N N . MET B 1 1 ? 4.59 3.805 -16.484 1 40.75 1 MET B N 1
ATOM 1301 C CA . MET B 1 1 ? 3.525 2.822 -16.312 1 40.75 1 MET B CA 1
ATOM 1302 C C . MET B 1 1 ? 3.627 2.143 -14.953 1 40.75 1 MET B C 1
ATOM 1304 O O . MET B 1 1 ? 4.688 1.628 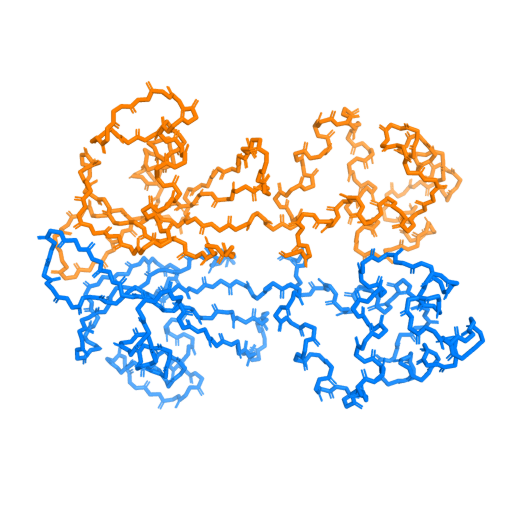-14.586 1 40.75 1 MET B O 1
ATOM 1308 N N . LYS B 1 2 ? 2.842 2.543 -14.031 1 53.75 2 LYS B N 1
ATOM 1309 C CA . LYS B 1 2 ? 2.928 2.051 -12.656 1 53.75 2 LYS B CA 1
ATOM 1310 C C . LYS B 1 2 ? 2.789 0.532 -12.609 1 53.75 2 LYS B C 1
ATOM 1312 O O . LYS B 1 2 ? 1.751 -0.014 -12.992 1 53.75 2 LYS B O 1
ATOM 1317 N N . HIS B 1 3 ? 3.865 -0.117 -13.109 1 58 3 HIS B N 1
ATOM 1318 C CA . HIS B 1 3 ? 3.967 -1.57 -13.039 1 58 3 HIS B CA 1
ATOM 1319 C C . HIS B 1 3 ? 3.758 -2.066 -11.609 1 58 3 HIS B C 1
ATOM 1321 O O . HIS B 1 3 ? 4.652 -2.688 -11.031 1 58 3 HIS B O 1
ATOM 1327 N N . VAL B 1 4 ? 2.535 -1.683 -11.078 1 63.72 4 VAL B N 1
ATOM 1328 C CA . VAL B 1 4 ? 2.283 -2.061 -9.688 1 63.72 4 VAL B CA 1
ATOM 1329 C C . VAL B 1 4 ? 1.546 -3.396 -9.641 1 63.72 4 VAL B C 1
ATOM 1331 O O . VAL B 1 4 ? 0.856 -3.766 -10.602 1 63.72 4 VAL B O 1
ATOM 1334 N N . GLY B 1 5 ? 2.119 -4.352 -8.969 1 83.88 5 GLY B N 1
ATOM 1335 C CA . GLY B 1 5 ? 1.416 -5.59 -8.688 1 83.88 5 GLY B CA 1
ATOM 1336 C C . GLY B 1 5 ? 2.07 -6.805 -9.312 1 83.88 5 GLY B C 1
ATOM 1337 O O . GLY B 1 5 ? 1.382 -7.695 -9.82 1 83.88 5 GLY B O 1
ATOM 1338 N N . GLY B 1 6 ? 3.338 -6.809 -9.336 1 92.19 6 GLY B N 1
ATOM 1339 C CA . GLY B 1 6 ? 4.027 -7.965 -9.891 1 92.19 6 GLY B CA 1
ATOM 1340 C C . GLY B 1 6 ? 3.855 -9.219 -9.062 1 92.19 6 GLY B C 1
ATOM 1341 O O . GLY B 1 6 ? 3.973 -9.18 -7.832 1 92.19 6 GLY B O 1
ATOM 1342 N N . ILE B 1 7 ? 3.617 -10.312 -9.734 1 93.75 7 ILE B N 1
ATOM 1343 C CA . ILE B 1 7 ? 3.523 -11.617 -9.078 1 93.75 7 ILE B CA 1
ATOM 1344 C C . ILE B 1 7 ? 4.367 -12.641 -9.836 1 93.75 7 ILE B C 1
ATOM 1346 O O . ILE B 1 7 ? 4.234 -12.781 -11.055 1 93.75 7 ILE B O 1
ATOM 1350 N N . LEU B 1 8 ? 5.199 -13.203 -9.062 1 94.31 8 LEU B N 1
ATOM 1351 C CA . LEU B 1 8 ? 6.098 -14.234 -9.57 1 94.31 8 LEU B CA 1
ATOM 1352 C C . LEU B 1 8 ? 5.941 -15.523 -8.773 1 94.31 8 LEU B C 1
ATOM 1354 O O . LEU B 1 8 ? 5.832 -15.492 -7.543 1 94.31 8 LEU B O 1
ATOM 1358 N N . ILE B 1 9 ? 5.816 -16.688 -9.484 1 92.44 9 ILE B N 1
ATOM 1359 C CA . ILE B 1 9 ? 5.781 -17.984 -8.836 1 92.44 9 ILE B CA 1
ATOM 1360 C C . ILE B 1 9 ? 7.098 -18.719 -9.086 1 92.44 9 ILE B C 1
ATOM 1362 O O . ILE B 1 9 ? 7.516 -18.891 -10.234 1 92.44 9 ILE B O 1
ATOM 1366 N N . LEU B 1 10 ? 7.695 -19.141 -8.008 1 93 10 LEU B N 1
ATOM 1367 C CA . LEU B 1 10 ? 8.945 -19.891 -8.078 1 93 10 LEU B CA 1
ATOM 1368 C C . LEU B 1 10 ? 8.789 -21.266 -7.469 1 93 10 LEU B C 1
ATOM 1370 O O . LEU B 1 10 ? 7.957 -21.469 -6.578 1 93 10 LEU B O 1
ATOM 1374 N N . SER B 1 11 ? 9.602 -22.188 -7.969 1 90 11 SER B N 1
ATOM 1375 C CA . SER B 1 11 ? 9.75 -23.469 -7.293 1 90 11 SER B CA 1
ATOM 1376 C C . SER B 1 11 ? 10.617 -23.344 -6.047 1 90 11 SER B C 1
ATOM 1378 O O . SER B 1 11 ? 11.172 -22.281 -5.777 1 90 11 SER B O 1
ATOM 1380 N N . GLU B 1 12 ? 10.789 -24.438 -5.258 1 86.06 12 GLU B N 1
ATOM 1381 C CA . GLU B 1 12 ? 11.594 -24.438 -4.039 1 86.06 12 GLU B CA 1
ATOM 1382 C C . GLU B 1 12 ? 13.07 -24.203 -4.355 1 86.06 12 GLU B C 1
ATOM 1384 O O . GLU B 1 12 ? 13.812 -23.688 -3.516 1 86.06 12 GLU B O 1
ATOM 1389 N N . ASP B 1 13 ? 13.477 -24.609 -5.562 1 88.56 13 ASP B N 1
ATOM 1390 C CA . ASP B 1 13 ? 14.859 -24.391 -5.977 1 88.56 13 ASP B CA 1
ATOM 1391 C C . ASP B 1 13 ? 15.008 -23.078 -6.73 1 88.56 13 ASP B C 1
ATOM 1393 O O . ASP B 1 13 ? 16 -22.859 -7.422 1 88.56 13 ASP B O 1
ATOM 1397 N N . LEU B 1 14 ? 13.977 -22.219 -6.75 1 92.56 14 LEU B N 1
ATOM 1398 C CA . LEU B 1 14 ? 13.969 -20.844 -7.23 1 92.56 14 LEU B CA 1
ATOM 1399 C C . LEU B 1 14 ? 13.938 -20.797 -8.758 1 92.56 14 LEU B C 1
ATOM 1401 O O . LEU B 1 14 ? 14.5 -19.891 -9.367 1 92.56 14 LEU B O 1
ATOM 1405 N N . GLN B 1 15 ? 13.383 -21.891 -9.328 1 91.44 15 GLN B N 1
ATOM 1406 C CA . GLN B 1 15 ? 13.102 -21.844 -10.758 1 91.44 15 GLN B CA 1
ATOM 1407 C C . GLN B 1 15 ? 11.836 -21.031 -11.031 1 91.44 15 GLN B C 1
ATOM 1409 O O . GLN B 1 15 ? 10.828 -21.188 -10.344 1 91.44 15 GLN B O 1
ATOM 1414 N N . LEU B 1 16 ? 11.93 -20.156 -11.969 1 90.75 16 LEU B N 1
ATOM 1415 C CA . LEU B 1 16 ? 10.766 -19.359 -12.359 1 90.75 16 LEU B CA 1
ATOM 1416 C C . LEU B 1 16 ? 9.711 -20.234 -13.039 1 90.75 16 LEU B C 1
ATOM 1418 O O . LEU B 1 16 ? 9.984 -20.844 -14.07 1 90.75 16 LEU B O 1
ATOM 1422 N N . LEU B 1 17 ? 8.547 -20.312 -12.484 1 90.31 17 LEU B N 1
ATOM 1423 C CA . LEU B 1 17 ? 7.465 -21.125 -13.023 1 90.31 17 LEU B CA 1
ATOM 1424 C C . LEU B 1 17 ? 6.488 -20.281 -13.828 1 90.31 17 LEU B C 1
ATOM 1426 O O . LEU B 1 17 ? 6.074 -20.656 -14.922 1 90.31 17 LEU B O 1
ATOM 1430 N N . SER B 1 18 ? 6.098 -19.172 -13.312 1 91.88 18 SER B N 1
ATOM 1431 C CA . SER B 1 18 ? 5.184 -18.25 -13.984 1 91.88 18 SER B CA 1
ATOM 1432 C C . SER B 1 18 ? 5.281 -16.859 -13.391 1 91.88 18 SER B C 1
ATOM 1434 O O . SER B 1 18 ? 5.801 -16.672 -12.289 1 91.88 18 SER B O 1
ATOM 1436 N N . CYS B 1 19 ? 4.902 -15.953 -14.125 1 92.56 19 CYS B N 1
ATOM 1437 C CA . CYS B 1 19 ? 4.875 -14.57 -13.664 1 92.56 19 CYS B CA 1
ATOM 1438 C C . CYS B 1 19 ? 3.934 -13.727 -14.516 1 92.56 19 CYS B C 1
ATOM 1440 O O . CYS B 1 19 ? 3.598 -14.109 -15.633 1 92.56 19 CYS B O 1
ATOM 1442 N N . ASN B 1 20 ? 3.514 -12.711 -13.914 1 90.19 20 ASN B N 1
ATOM 1443 C CA . ASN B 1 20 ? 2.799 -11.742 -14.734 1 90.19 20 ASN B CA 1
ATOM 1444 C C . ASN B 1 20 ? 3.752 -10.719 -15.352 1 90.19 20 ASN B C 1
ATOM 1446 O O . ASN B 1 20 ? 4.953 -10.75 -15.086 1 90.19 20 ASN B O 1
ATOM 1450 N N . ARG B 1 21 ? 3.24 -9.867 -16.172 1 89.38 21 ARG B N 1
ATOM 1451 C CA . ARG B 1 21 ? 4.062 -8.914 -16.906 1 89.38 21 ARG B CA 1
ATOM 1452 C C . ARG B 1 21 ? 4.789 -7.965 -15.969 1 89.38 21 ARG B C 1
ATOM 1454 O O . ARG B 1 21 ? 5.965 -7.66 -16.172 1 89.38 21 ARG B O 1
ATOM 1461 N N . ALA B 1 22 ? 4.062 -7.484 -15 1 90.81 22 ALA B N 1
ATOM 1462 C CA . ALA B 1 22 ? 4.656 -6.551 -14.047 1 90.81 22 ALA B CA 1
ATOM 1463 C C . ALA B 1 22 ? 5.84 -7.184 -13.32 1 90.81 22 ALA B C 1
ATOM 1465 O O . ALA B 1 22 ? 6.867 -6.535 -13.109 1 90.81 22 ALA B O 1
ATOM 1466 N N . ALA B 1 23 ? 5.645 -8.414 -12.891 1 93.25 23 ALA B N 1
ATOM 1467 C CA . ALA B 1 23 ? 6.738 -9.102 -12.211 1 93.25 23 ALA B CA 1
ATOM 1468 C C . ALA B 1 23 ? 7.953 -9.234 -13.125 1 93.25 23 ALA B C 1
ATOM 1470 O O . ALA B 1 23 ? 9.094 -9.078 -12.672 1 93.25 23 ALA B O 1
ATOM 1471 N N . LEU B 1 24 ? 7.73 -9.555 -14.32 1 91.31 24 LEU B N 1
ATOM 1472 C CA . LEU B 1 24 ? 8.828 -9.656 -15.281 1 91.31 24 LEU B CA 1
ATOM 1473 C C . LEU B 1 24 ? 9.555 -8.328 -15.422 1 91.31 24 LEU B C 1
ATOM 1475 O O . LEU B 1 24 ? 10.781 -8.297 -15.516 1 91.31 24 LEU B O 1
ATOM 1479 N N . HIS B 1 25 ? 8.812 -7.316 -15.477 1 91.19 25 HIS B N 1
ATOM 1480 C CA . HIS B 1 25 ? 9.391 -5.98 -15.539 1 91.19 25 HIS B CA 1
ATOM 1481 C C . HIS B 1 25 ? 10.312 -5.719 -14.352 1 91.19 25 HIS B C 1
ATOM 1483 O O . HIS B 1 25 ? 11.453 -5.285 -14.531 1 91.19 25 HIS B O 1
ATOM 1489 N N . TRP B 1 26 ? 9.867 -6.008 -13.164 1 92.5 26 TRP B N 1
ATOM 1490 C CA . TRP B 1 26 ? 10.656 -5.789 -11.953 1 92.5 26 TRP B CA 1
ATOM 1491 C C . TRP B 1 26 ? 11.875 -6.703 -11.922 1 92.5 26 TRP B C 1
ATOM 1493 O O . TRP B 1 26 ? 12.961 -6.289 -11.508 1 92.5 26 TRP B O 1
ATOM 1503 N N . LEU B 1 27 ? 11.703 -7.949 -12.312 1 93.56 27 LEU B N 1
ATOM 1504 C CA . LEU B 1 27 ? 12.828 -8.867 -12.391 1 93.56 27 LEU B CA 1
ATOM 1505 C C . LEU B 1 27 ? 13.938 -8.297 -13.273 1 93.56 27 LEU B C 1
ATOM 1507 O O . LEU B 1 27 ? 15.109 -8.328 -12.906 1 93.56 27 LEU B O 1
ATOM 1511 N N . ASN B 1 28 ? 13.492 -7.781 -14.391 1 93.5 28 ASN B N 1
ATOM 1512 C CA . ASN B 1 28 ? 14.461 -7.23 -15.328 1 93.5 28 ASN B CA 1
ATOM 1513 C C . ASN B 1 28 ? 15.188 -6.02 -14.742 1 93.5 28 ASN B C 1
ATOM 1515 O O . ASN B 1 28 ? 16.391 -5.859 -14.93 1 93.5 28 ASN B O 1
ATOM 1519 N N . ILE B 1 29 ? 14.508 -5.199 -14.094 1 92.56 29 ILE B N 1
ATOM 1520 C CA . ILE B 1 29 ? 15.094 -4.027 -13.453 1 92.56 29 ILE B CA 1
ATOM 1521 C C . ILE B 1 29 ? 16.125 -4.473 -12.414 1 92.56 29 ILE B C 1
ATOM 1523 O O . ILE B 1 29 ? 17.25 -3.965 -12.383 1 92.56 29 ILE B O 1
ATOM 1527 N N . LEU B 1 30 ? 15.742 -5.406 -11.547 1 94.56 30 LEU B N 1
ATOM 1528 C CA . LEU B 1 30 ? 16.625 -5.887 -10.484 1 94.56 30 LEU B CA 1
ATOM 1529 C C . LEU B 1 30 ? 17.859 -6.574 -11.062 1 94.56 30 LEU B C 1
ATOM 1531 O O . LEU B 1 30 ? 18.969 -6.391 -10.562 1 94.56 30 LEU B O 1
ATOM 1535 N N . ARG B 1 31 ? 17.641 -7.32 -12.078 1 95.69 31 ARG B N 1
ATOM 1536 C CA . ARG B 1 31 ? 18.766 -7.98 -12.742 1 95.69 31 ARG B CA 1
ATOM 1537 C C . ARG B 1 31 ? 19.75 -6.961 -13.297 1 95.69 31 ARG B C 1
ATOM 1539 O O . ARG B 1 31 ? 20.969 -7.133 -13.172 1 95.69 31 ARG B O 1
ATOM 1546 N N . GLY B 1 32 ? 19.188 -5.961 -13.93 1 93.75 32 GLY B N 1
ATOM 1547 C CA . GLY B 1 32 ? 20.031 -4.883 -14.43 1 93.75 32 GLY B CA 1
ATOM 1548 C C . GLY B 1 32 ? 20.797 -4.16 -13.328 1 93.75 32 GLY B C 1
ATOM 1549 O O . GLY B 1 32 ? 21.984 -3.873 -13.477 1 93.75 32 GLY B O 1
ATOM 1550 N N . TRP B 1 33 ? 20.156 -3.879 -12.305 1 92.44 33 TRP B N 1
ATOM 1551 C CA . TRP B 1 33 ? 20.75 -3.197 -11.164 1 92.44 33 TRP B CA 1
ATOM 1552 C C . TRP B 1 33 ? 21.891 -4.016 -10.578 1 92.44 33 TRP B C 1
ATOM 1554 O O . TRP B 1 33 ? 22.922 -3.463 -10.172 1 92.44 33 TRP B O 1
ATOM 1564 N N . GLU B 1 34 ? 21.766 -5.324 -10.578 1 94.12 34 GLU B N 1
ATOM 1565 C CA . GLU B 1 34 ? 22.781 -6.207 -10.008 1 94.12 34 GLU B CA 1
ATOM 1566 C C . GLU B 1 34 ? 23.766 -6.688 -11.078 1 94.12 34 GLU B C 1
ATOM 1568 O O . GLU B 1 34 ? 24.734 -7.375 -10.766 1 94.12 34 GLU B O 1
ATOM 1573 N N . SER B 1 35 ? 23.516 -6.367 -12.32 1 95.25 35 SER B N 1
ATOM 1574 C CA . SER B 1 35 ? 24.359 -6.809 -13.43 1 95.25 35 SER B CA 1
ATOM 1575 C C . SER B 1 35 ? 24.469 -8.328 -13.469 1 95.25 35 SER B C 1
ATOM 1577 O O . SER B 1 35 ? 25.562 -8.875 -13.539 1 95.25 35 SER B O 1
ATOM 1579 N N . ILE B 1 36 ? 23.344 -8.992 -13.438 1 93.31 36 ILE B N 1
ATOM 1580 C CA . ILE B 1 36 ? 23.297 -10.453 -13.5 1 93.31 36 ILE B CA 1
ATOM 1581 C C . ILE B 1 36 ? 22.531 -10.891 -14.742 1 93.31 36 ILE B C 1
ATOM 1583 O O . ILE B 1 36 ? 21.859 -10.086 -15.383 1 93.31 36 ILE B O 1
ATOM 1587 N N . GLY B 1 37 ? 22.609 -12.156 -15.055 1 90.38 37 GLY B N 1
ATOM 1588 C CA . GLY B 1 37 ? 22.031 -12.703 -16.266 1 90.38 37 GLY B CA 1
ATOM 1589 C C . GLY B 1 37 ? 20.531 -12.836 -16.219 1 90.38 37 GLY B C 1
ATOM 1590 O O . GLY B 1 37 ? 19.922 -12.719 -15.148 1 90.38 37 GLY B O 1
ATOM 1591 N N . SER B 1 38 ? 19.906 -13.164 -17.328 1 88.19 38 SER B N 1
ATOM 1592 C CA . SER B 1 38 ? 18.453 -13.172 -17.5 1 88.19 38 SER B CA 1
ATOM 1593 C C . SER B 1 38 ? 17.828 -14.359 -16.797 1 88.19 38 SER B C 1
ATOM 1595 O O . SER B 1 38 ? 16.625 -14.352 -16.5 1 88.19 38 SER B O 1
ATOM 1597 N N . GLU B 1 39 ? 18.594 -15.328 -16.453 1 88.5 39 GLU B N 1
ATOM 1598 C CA . GLU B 1 39 ? 18.031 -16.516 -15.82 1 88.5 39 GLU B CA 1
ATOM 1599 C C . GLU B 1 39 ? 18.25 -16.484 -14.305 1 88.5 39 GLU B C 1
ATOM 1601 O O . GLU B 1 39 ? 17.672 -17.297 -13.578 1 88.5 39 GLU B O 1
ATOM 1606 N N . ALA B 1 40 ? 18.984 -15.594 -13.906 1 93.12 40 ALA B N 1
ATOM 1607 C CA . ALA B 1 40 ? 19.312 -15.523 -12.484 1 93.12 40 ALA B CA 1
ATOM 1608 C C . ALA B 1 40 ? 18.203 -14.844 -11.695 1 93.12 40 ALA B C 1
ATOM 1610 O O . ALA B 1 40 ? 17.5 -13.984 -12.219 1 93.12 40 ALA B O 1
ATOM 1611 N N . VAL B 1 41 ? 18.031 -15.266 -10.5 1 95.88 41 VAL B N 1
ATOM 1612 C CA . VAL B 1 41 ? 17.094 -14.641 -9.578 1 95.88 41 VAL B CA 1
ATOM 1613 C C . VAL B 1 41 ? 17.812 -13.586 -8.742 1 95.88 41 VAL B C 1
ATOM 1615 O O . VAL B 1 41 ? 18.75 -13.906 -8.016 1 95.88 41 VAL B O 1
ATOM 1618 N N . PRO B 1 42 ? 17.375 -12.406 -8.797 1 97.06 42 PRO B N 1
ATOM 1619 C CA . PRO B 1 42 ? 18.062 -11.336 -8.07 1 97.06 42 PRO B CA 1
ATOM 1620 C C . PRO B 1 42 ? 18.141 -11.594 -6.57 1 97.06 42 PRO B C 1
ATOM 1622 O O . PRO B 1 42 ? 17.281 -12.273 -6.008 1 97.06 42 PRO B O 1
ATOM 1625 N N . ARG B 1 43 ? 19.125 -10.977 -5.875 1 96.62 43 ARG B N 1
ATOM 1626 C CA . ARG B 1 43 ? 19.469 -11.234 -4.477 1 96.62 43 ARG B CA 1
ATOM 1627 C C . ARG B 1 43 ? 18.281 -10.922 -3.566 1 96.62 43 ARG B C 1
ATOM 1629 O O . ARG B 1 43 ? 17.953 -11.711 -2.676 1 96.62 43 ARG B O 1
ATOM 1636 N N . PRO B 1 44 ? 17.562 -9.805 -3.689 1 96.75 44 PRO B N 1
ATOM 1637 C CA . PRO B 1 44 ? 16.453 -9.539 -2.777 1 96.75 44 PRO B CA 1
ATOM 1638 C C . PRO B 1 44 ? 15.336 -10.57 -2.9 1 96.75 44 PRO B C 1
ATOM 1640 O O . PRO B 1 44 ? 14.688 -10.906 -1.906 1 96.75 44 PRO B O 1
ATOM 1643 N N . VAL B 1 45 ? 15.102 -11.055 -4.086 1 97.12 45 VAL B N 1
ATOM 1644 C CA . VAL B 1 45 ? 14.078 -12.07 -4.312 1 97.12 45 VAL B CA 1
ATOM 1645 C C . VAL B 1 45 ? 14.523 -13.391 -3.686 1 97.12 45 VAL B C 1
ATOM 1647 O O . VAL B 1 45 ? 13.742 -14.062 -3.004 1 97.12 45 VAL B O 1
ATOM 1650 N N . ARG B 1 46 ? 15.773 -13.734 -3.922 1 96.88 46 ARG B N 1
ATOM 1651 C CA . ARG B 1 46 ? 16.312 -14.953 -3.32 1 96.88 46 ARG B CA 1
ATOM 1652 C C . ARG B 1 46 ? 16.219 -14.898 -1.799 1 96.88 46 ARG B C 1
ATOM 1654 O O . ARG B 1 46 ? 15.844 -15.883 -1.158 1 96.88 46 ARG B O 1
ATOM 1661 N N . ALA B 1 47 ? 16.594 -13.766 -1.262 1 95.75 47 ALA B N 1
ATOM 1662 C CA . ALA B 1 47 ? 16.594 -13.594 0.188 1 95.75 47 ALA B CA 1
ATOM 1663 C C . ALA B 1 47 ? 15.203 -13.789 0.774 1 95.75 47 ALA B C 1
ATOM 1665 O O . ALA B 1 47 ? 15.031 -14.516 1.756 1 95.75 47 ALA B O 1
ATOM 1666 N N . VAL B 1 48 ? 14.211 -13.18 0.171 1 95 48 VAL B N 1
ATOM 1667 C CA . VAL B 1 48 ? 12.859 -13.273 0.712 1 95 48 VAL B CA 1
ATOM 1668 C C . VAL B 1 48 ? 12.312 -14.68 0.517 1 95 48 VAL B C 1
ATOM 1670 O O . VAL B 1 48 ? 11.57 -15.188 1.36 1 95 48 VAL B O 1
ATOM 1673 N N . CYS B 1 49 ? 12.625 -15.289 -0.548 1 94.56 49 CYS B N 1
ATOM 1674 C CA . CYS B 1 49 ? 12.172 -16.656 -0.793 1 94.56 49 CYS B CA 1
ATOM 1675 C C . CYS B 1 49 ? 12.781 -17.625 0.209 1 94.56 49 CYS B C 1
ATOM 1677 O O . CYS B 1 49 ? 12.117 -18.547 0.671 1 94.56 49 CYS B O 1
ATOM 1679 N N . THR B 1 50 ? 14.07 -17.453 0.477 1 92.12 50 THR B N 1
ATOM 1680 C CA . THR B 1 50 ? 14.734 -18.297 1.465 1 92.12 50 THR B CA 1
ATOM 1681 C C . THR B 1 50 ? 14.039 -18.188 2.82 1 92.12 50 THR B C 1
ATOM 1683 O O . THR B 1 50 ? 13.805 -19.188 3.482 1 92.12 50 THR B O 1
ATOM 1686 N N . ARG B 1 51 ? 13.703 -17.031 3.17 1 92.44 51 ARG B N 1
ATOM 1687 C CA . ARG B 1 51 ? 13.031 -16.797 4.441 1 92.44 51 ARG B CA 1
ATOM 1688 C C . ARG B 1 51 ? 11.609 -17.375 4.418 1 92.44 51 ARG B C 1
ATOM 1690 O O . ARG B 1 51 ? 11.133 -17.906 5.418 1 92.44 51 ARG B O 1
ATOM 1697 N N . ALA B 1 52 ? 10.938 -17.156 3.311 1 90.75 52 ALA B N 1
ATOM 1698 C CA . ALA B 1 52 ? 9.57 -17.656 3.166 1 90.75 52 ALA B CA 1
ATOM 1699 C C . ALA B 1 52 ? 9.531 -19.172 3.273 1 90.75 52 ALA B C 1
ATOM 1701 O O . ALA B 1 52 ? 8.547 -19.75 3.764 1 90.75 52 ALA B O 1
ATOM 1702 N N . ALA B 1 53 ? 10.578 -19.781 2.732 1 84.06 53 ALA B N 1
ATOM 1703 C CA . ALA B 1 53 ? 10.656 -21.234 2.805 1 84.06 53 ALA B CA 1
ATOM 1704 C C . ALA B 1 53 ? 10.688 -21.719 4.254 1 84.06 53 ALA B C 1
ATOM 1706 O O . ALA B 1 53 ? 10.195 -22.797 4.57 1 84.06 53 ALA B O 1
ATOM 1707 N N . ALA B 1 54 ? 11.164 -20.844 5.078 1 82.31 54 ALA B N 1
ATOM 1708 C CA . ALA B 1 54 ? 11.297 -21.172 6.492 1 82.31 54 ALA B CA 1
ATOM 1709 C C . ALA B 1 54 ? 10.07 -20.719 7.277 1 82.31 54 ALA B C 1
ATOM 1711 O O . ALA B 1 54 ? 9.797 -21.234 8.359 1 82.31 54 ALA B O 1
ATOM 1712 N N . GLU B 1 55 ? 9.367 -19.703 6.746 1 74.25 55 GLU B N 1
ATOM 1713 C CA . GLU B 1 55 ? 8.25 -19.094 7.441 1 74.25 55 GLU B CA 1
ATOM 1714 C C . GLU B 1 55 ? 6.918 -19.688 6.992 1 74.25 55 GLU B C 1
ATOM 1716 O O . GLU B 1 55 ? 6.691 -19.875 5.797 1 74.25 55 GLU B O 1
ATOM 1721 N N . THR B 1 56 ? 6.09 -20.141 7.918 1 70.12 56 THR B N 1
ATOM 1722 C CA . THR B 1 56 ? 4.855 -20.797 7.504 1 70.12 56 THR B CA 1
ATOM 1723 C C . THR B 1 56 ? 3.652 -19.891 7.723 1 70.12 56 THR B C 1
ATOM 1725 O O . THR B 1 56 ? 2.611 -20.062 7.086 1 70.12 56 THR B O 1
ATOM 1728 N N . THR B 1 57 ? 3.811 -18.844 8.43 1 75.25 57 THR B N 1
ATOM 1729 C CA . THR B 1 57 ? 2.588 -18.141 8.805 1 75.25 57 THR B CA 1
ATOM 1730 C C . THR B 1 57 ? 2.51 -16.781 8.133 1 75.25 57 THR B C 1
ATOM 1732 O O . THR B 1 57 ? 1.434 -16.344 7.711 1 75.25 57 THR B O 1
ATOM 1735 N N . ALA B 1 58 ? 3.639 -16.125 8.023 1 80.81 58 ALA B N 1
ATOM 1736 C CA . ALA B 1 58 ? 3.627 -14.773 7.461 1 80.81 58 ALA B CA 1
ATOM 1737 C C . ALA B 1 58 ? 4.559 -14.672 6.258 1 80.81 58 ALA B C 1
ATOM 1739 O O . ALA B 1 58 ? 5.57 -15.383 6.188 1 80.81 58 ALA B O 1
ATOM 1740 N N . PRO B 1 59 ? 4.137 -13.891 5.363 1 88.81 59 PRO B N 1
ATOM 1741 C CA . PRO B 1 59 ? 5.059 -13.688 4.242 1 88.81 59 PRO B CA 1
ATOM 1742 C C . PRO B 1 59 ? 6.387 -13.078 4.68 1 88.81 59 PRO B C 1
ATOM 1744 O O . PRO B 1 59 ? 6.426 -12.273 5.617 1 88.81 59 PRO B O 1
ATOM 1747 N N . ALA B 1 60 ? 7.422 -13.586 4.105 1 93.38 60 ALA B N 1
ATOM 1748 C CA . ALA B 1 60 ? 8.711 -12.906 4.234 1 93.38 60 ALA B CA 1
ATOM 1749 C C . ALA B 1 60 ? 8.734 -11.617 3.414 1 93.38 60 ALA B C 1
ATOM 1751 O O . ALA B 1 60 ? 8.141 -11.555 2.332 1 93.38 60 ALA B O 1
ATOM 1752 N N . LYS B 1 61 ? 9.414 -10.633 3.963 1 92.25 61 LYS B N 1
ATOM 1753 C CA . LYS B 1 61 ? 9.352 -9.344 3.285 1 92.25 61 LYS B CA 1
ATOM 1754 C C . LYS B 1 61 ? 10.703 -8.641 3.312 1 92.25 61 LYS B C 1
ATOM 1756 O O . LYS B 1 61 ? 11.484 -8.82 4.254 1 92.25 61 LYS B O 1
ATOM 1761 N N . THR B 1 62 ? 10.984 -7.938 2.281 1 93 62 THR B N 1
ATOM 1762 C CA . THR B 1 62 ? 12.094 -6.992 2.242 1 93 62 THR B CA 1
ATOM 1763 C C . THR B 1 62 ? 11.711 -5.738 1.464 1 93 62 THR B C 1
ATOM 1765 O O . THR B 1 62 ? 10.867 -5.793 0.566 1 93 62 THR B O 1
ATOM 1768 N N . VAL B 1 63 ? 12.164 -4.617 1.87 1 91.81 63 VAL B N 1
ATOM 1769 C CA . VAL B 1 63 ? 11.953 -3.354 1.171 1 91.81 63 VAL B CA 1
ATOM 1770 C C . VAL B 1 63 ? 13.281 -2.852 0.604 1 91.81 63 VAL B C 1
ATOM 1772 O O . VAL B 1 63 ? 14.289 -2.822 1.309 1 91.81 63 VAL B O 1
ATOM 1775 N N . ILE B 1 64 ? 13.188 -2.445 -0.664 1 90.69 64 ILE B N 1
ATOM 1776 C CA . ILE B 1 64 ? 14.43 -1.967 -1.271 1 90.69 64 ILE B CA 1
ATOM 1777 C C . ILE B 1 64 ? 14.164 -0.663 -2.021 1 90.69 64 ILE B C 1
ATOM 1779 O O . ILE B 1 64 ? 13.016 -0.356 -2.363 1 90.69 64 ILE B O 1
ATOM 1783 N N . SER B 1 65 ? 15.203 0.09 -2.203 1 83.94 65 SER B N 1
ATOM 1784 C CA . SER B 1 65 ? 15.164 1.314 -2.996 1 83.94 65 SER B CA 1
ATOM 1785 C C . SER B 1 65 ? 16 1.18 -4.262 1 83.94 65 SER B C 1
ATOM 1787 O O . SER B 1 65 ? 17.172 0.805 -4.199 1 83.94 65 SER B O 1
ATOM 1789 N N . ILE B 1 66 ? 15.406 1.247 -5.359 1 81.69 66 ILE B N 1
ATOM 1790 C CA . ILE B 1 66 ? 16.094 1.257 -6.648 1 81.69 66 ILE B CA 1
ATOM 1791 C C . ILE B 1 66 ? 16.141 2.682 -7.195 1 81.69 66 ILE B C 1
ATOM 1793 O O . ILE B 1 66 ? 15.102 3.348 -7.297 1 81.69 66 ILE B O 1
ATOM 1797 N N . PRO B 1 67 ? 17.391 3.137 -7.508 1 80.06 67 PRO B N 1
ATOM 1798 C CA . PRO B 1 67 ? 17.484 4.496 -8.039 1 80.06 67 PRO B CA 1
ATOM 1799 C C . PRO B 1 67 ? 16.484 4.758 -9.172 1 80.06 67 PRO B C 1
ATOM 1801 O O . PRO B 1 67 ? 16.344 3.93 -10.07 1 80.06 67 PRO B O 1
ATOM 1804 N N . GLY B 1 68 ? 15.812 5.832 -9.062 1 77.5 68 GLY B N 1
ATOM 1805 C CA . GLY B 1 68 ? 14.875 6.23 -10.102 1 77.5 68 GLY B CA 1
ATOM 1806 C C . GLY B 1 68 ? 13.492 5.641 -9.906 1 77.5 68 GLY B C 1
ATOM 1807 O O . GLY B 1 68 ? 12.578 5.914 -10.695 1 77.5 68 GLY B O 1
ATOM 1808 N N . HIS B 1 69 ? 13.43 4.805 -8.875 1 77.88 69 HIS B N 1
ATOM 1809 C CA . HIS B 1 69 ? 12.141 4.184 -8.594 1 77.88 69 HIS B CA 1
ATOM 1810 C C . HIS B 1 69 ? 11.719 4.426 -7.148 1 77.88 69 HIS B C 1
ATOM 1812 O O . HIS B 1 69 ? 12.547 4.758 -6.301 1 77.88 69 HIS B O 1
ATOM 1818 N N . SER B 1 70 ? 10.398 4.305 -6.961 1 75.5 70 SER B N 1
ATOM 1819 C CA . SER B 1 70 ? 9.898 4.324 -5.586 1 75.5 70 SER B CA 1
ATOM 1820 C C . SER B 1 70 ? 10.367 3.098 -4.812 1 75.5 70 SER B C 1
ATOM 1822 O O . SER B 1 70 ? 10.727 2.08 -5.406 1 75.5 70 SER B O 1
ATOM 1824 N N . CYS B 1 71 ? 10.328 3.232 -3.494 1 84.75 71 CYS B N 1
ATOM 1825 C CA . CYS B 1 71 ? 10.656 2.078 -2.664 1 84.75 71 CYS B CA 1
ATOM 1826 C C . CYS B 1 71 ? 9.773 0.888 -3.01 1 84.75 71 CYS B C 1
ATOM 1828 O O . CYS B 1 71 ? 8.562 1.041 -3.184 1 84.75 71 CYS B O 1
ATOM 1830 N N . LEU B 1 72 ? 10.469 -0.209 -3.197 1 89.25 72 LEU B N 1
ATOM 1831 C CA . LEU B 1 72 ? 9.797 -1.431 -3.629 1 89.25 72 LEU B CA 1
ATOM 1832 C C . LEU B 1 72 ? 9.719 -2.439 -2.488 1 89.25 72 LEU B C 1
ATOM 1834 O O . LEU B 1 72 ? 10.727 -2.721 -1.834 1 89.25 72 LEU B O 1
ATOM 1838 N N . SER B 1 73 ? 8.516 -2.879 -2.197 1 91.38 73 SER B N 1
ATOM 1839 C CA . SER B 1 73 ? 8.32 -3.977 -1.254 1 91.38 73 SER B CA 1
ATOM 1840 C C . SER B 1 73 ? 8.25 -5.32 -1.974 1 91.38 73 SER B C 1
ATOM 1842 O O . SER B 1 73 ? 7.477 -5.484 -2.922 1 91.38 73 SER B O 1
ATOM 1844 N N . ILE B 1 74 ? 9.086 -6.234 -1.592 1 94.25 74 ILE B N 1
ATOM 1845 C CA . ILE B 1 74 ? 9.086 -7.598 -2.111 1 94.25 74 ILE B CA 1
ATOM 1846 C C . ILE B 1 74 ? 8.672 -8.57 -1.011 1 94.25 74 ILE B C 1
ATOM 1848 O O . ILE B 1 74 ? 9.289 -8.609 0.057 1 94.25 74 ILE B O 1
ATOM 1852 N N . LYS B 1 75 ? 7.602 -9.328 -1.249 1 93.94 75 LYS B N 1
ATOM 1853 C CA . LYS B 1 75 ? 7.082 -10.281 -0.274 1 93.94 75 LYS B CA 1
ATOM 1854 C C . LYS B 1 75 ? 7.004 -11.688 -0.867 1 93.94 75 LYS B C 1
ATOM 1856 O O . LYS B 1 75 ? 6.676 -11.852 -2.045 1 93.94 75 LYS B O 1
ATOM 1861 N N . ALA B 1 76 ? 7.312 -12.641 -0.046 1 95.19 76 ALA B N 1
ATOM 1862 C CA . ALA B 1 76 ? 7.258 -14.031 -0.487 1 95.19 76 ALA B CA 1
ATOM 1863 C C . ALA B 1 76 ? 6.5 -14.891 0.515 1 95.19 76 ALA B C 1
ATOM 1865 O O . ALA B 1 76 ? 6.566 -14.656 1.724 1 95.19 76 ALA B O 1
ATOM 1866 N N . SER B 1 77 ? 5.824 -15.812 0.022 1 92.94 77 SER B N 1
ATOM 1867 C CA . SER B 1 77 ? 5.098 -16.766 0.86 1 92.94 77 SER B CA 1
ATOM 1868 C C . SER B 1 77 ? 4.949 -18.109 0.165 1 92.94 77 SER B C 1
ATOM 1870 O O . SER B 1 77 ? 4.902 -18.188 -1.064 1 92.94 77 SER B O 1
ATOM 1872 N N . ARG B 1 78 ? 4.836 -19.094 0.955 1 92.12 78 ARG B N 1
ATOM 1873 C CA . ARG B 1 78 ? 4.617 -20.438 0.429 1 92.12 78 ARG B CA 1
ATOM 1874 C C . ARG B 1 78 ? 3.184 -20.609 -0.063 1 92.12 78 ARG B C 1
ATOM 1876 O O . ARG B 1 78 ? 2.25 -20.062 0.533 1 92.12 78 ARG B O 1
ATOM 1883 N N . LEU B 1 79 ? 3.115 -21.266 -1.115 1 90.81 79 LEU B N 1
ATOM 1884 C CA . LEU B 1 79 ? 1.797 -21.609 -1.639 1 90.81 79 LEU B CA 1
ATOM 1885 C C . LEU B 1 79 ? 1.433 -23.047 -1.291 1 90.81 79 LEU B C 1
ATOM 1887 O O . LEU B 1 79 ? 2.279 -23.938 -1.36 1 90.81 79 LEU B O 1
ATOM 1891 N N . ASP B 1 80 ? 0.239 -23.094 -0.799 1 85.12 80 ASP B N 1
ATOM 1892 C CA . ASP B 1 80 ? -0.306 -24.438 -0.562 1 85.12 80 ASP B CA 1
ATOM 1893 C C . ASP B 1 80 ? -1.406 -24.766 -1.568 1 85.12 80 ASP B C 1
ATOM 1895 O O . ASP B 1 80 ? -2.143 -23.875 -2.004 1 85.12 80 ASP B O 1
ATOM 1899 N N . GLY B 1 81 ? -1.398 -25.766 -2.225 1 72.44 81 GLY B N 1
ATOM 1900 C CA . GLY B 1 81 ? -2.51 -26.078 -3.107 1 72.44 81 GLY B CA 1
ATOM 1901 C C . GLY B 1 81 ? -2.309 -27.375 -3.879 1 72.44 81 GLY B C 1
ATOM 1902 O O . GLY B 1 81 ? -1.542 -28.234 -3.457 1 72.44 81 GLY B O 1
ATOM 1903 N N . PHE B 1 82 ? -3.215 -27.562 -4.754 1 60.31 82 PHE B N 1
ATOM 1904 C CA . PHE B 1 82 ? -3.34 -28.797 -5.523 1 60.31 82 PHE B CA 1
ATOM 1905 C C . PHE B 1 82 ? -2.223 -28.922 -6.551 1 60.31 82 PHE B C 1
ATOM 1907 O O . PHE B 1 82 ? -2.076 -29.953 -7.207 1 60.31 82 PHE B O 1
ATOM 1914 N N . GLY B 1 83 ? -1.434 -27.781 -6.535 1 54.53 83 GLY B N 1
ATOM 1915 C CA . GLY B 1 83 ? -0.325 -27.875 -7.469 1 54.53 83 GLY B CA 1
ATOM 1916 C C . GLY B 1 83 ? 0.93 -28.469 -6.855 1 54.53 83 GLY B C 1
ATOM 1917 O O . GLY B 1 83 ? 0.868 -29.109 -5.812 1 54.53 83 GLY B O 1
ATOM 1918 N N . PRO B 1 84 ? 1.939 -28.469 -7.793 1 56.28 84 PRO B N 1
ATOM 1919 C CA . PRO B 1 84 ? 3.191 -29.016 -7.27 1 56.28 84 PRO B CA 1
ATOM 1920 C C . PRO B 1 84 ? 3.568 -28.438 -5.906 1 56.28 84 PRO B C 1
ATOM 1922 O O . PRO B 1 84 ? 3.326 -27.266 -5.645 1 56.28 84 PRO B O 1
ATOM 1925 N N . SER B 1 85 ? 3.793 -29.297 -5.023 1 65.25 85 SER B N 1
ATOM 1926 C CA . SER B 1 85 ? 4.242 -28.938 -3.682 1 65.25 85 SER B CA 1
ATOM 1927 C C . SER B 1 85 ? 5.488 -28.047 -3.732 1 65.25 85 SER B C 1
ATOM 1929 O O . SER B 1 85 ? 6.301 -28.172 -4.652 1 65.25 85 SER B O 1
ATOM 1931 N N . GLY B 1 86 ? 5.527 -27.062 -2.947 1 82.62 86 GLY B N 1
ATOM 1932 C CA . GLY B 1 86 ? 6.77 -26.344 -2.715 1 82.62 86 GLY B CA 1
ATOM 1933 C C . GLY B 1 86 ? 6.898 -25.078 -3.551 1 82.62 86 GLY B C 1
ATOM 1934 O O . GLY B 1 86 ? 7.992 -24.75 -4.016 1 82.62 86 GLY B O 1
ATOM 1935 N N . GLN B 1 87 ? 5.781 -24.484 -3.918 1 89.94 87 GLN B N 1
ATOM 1936 C CA . GLN B 1 87 ? 5.883 -23.25 -4.688 1 89.94 87 GLN B CA 1
ATOM 1937 C C . GLN B 1 87 ? 5.902 -22.031 -3.771 1 89.94 87 GLN B C 1
ATOM 1939 O O . GLN B 1 87 ? 5.352 -22.062 -2.67 1 89.94 87 GLN B O 1
ATOM 1944 N N . ILE B 1 88 ? 6.602 -21.062 -4.262 1 93.19 88 ILE B N 1
ATOM 1945 C CA . ILE B 1 88 ? 6.715 -19.797 -3.549 1 93.19 88 ILE B CA 1
ATOM 1946 C C . ILE B 1 88 ? 6.164 -18.672 -4.418 1 93.19 88 ILE B C 1
ATOM 1948 O O . ILE B 1 88 ? 6.539 -18.531 -5.582 1 93.19 88 ILE B O 1
ATOM 1952 N N . ALA B 1 89 ? 5.242 -17.969 -3.865 1 94.56 89 ALA B N 1
ATOM 1953 C CA . ALA B 1 89 ? 4.754 -16.766 -4.523 1 94.56 89 ALA B CA 1
ATOM 1954 C C . ALA B 1 89 ? 5.539 -15.531 -4.062 1 94.56 89 ALA B C 1
ATOM 1956 O O . ALA B 1 89 ? 5.773 -15.352 -2.867 1 94.56 89 ALA B O 1
ATOM 1957 N N . VAL B 1 90 ? 5.938 -14.711 -5 1 95.62 90 VAL B N 1
ATOM 1958 C CA . VAL B 1 90 ? 6.621 -13.445 -4.727 1 95.62 90 VAL B CA 1
ATOM 1959 C C . VAL B 1 90 ? 5.805 -12.289 -5.289 1 95.62 90 VAL B C 1
ATOM 1961 O O . VAL B 1 90 ? 5.348 -12.336 -6.434 1 95.62 90 VAL B O 1
ATOM 1964 N N . SER B 1 91 ? 5.594 -11.312 -4.52 1 95.12 91 SER B N 1
ATOM 1965 C CA . SER B 1 91 ? 4.887 -10.117 -4.965 1 95.12 91 SER B CA 1
ATOM 1966 C C . SER B 1 91 ? 5.789 -8.891 -4.922 1 95.12 91 SER B C 1
ATOM 1968 O O . SER B 1 91 ? 6.648 -8.773 -4.043 1 95.12 91 SER B O 1
ATOM 1970 N N . PHE B 1 92 ? 5.656 -8.055 -5.973 1 93 92 PHE B N 1
ATOM 1971 C CA . PHE B 1 92 ? 6.297 -6.75 -6.066 1 93 92 PHE B CA 1
ATOM 1972 C C . PHE B 1 92 ? 5.266 -5.629 -5.953 1 93 92 PHE B C 1
ATOM 1974 O O . PHE B 1 92 ? 4.332 -5.559 -6.75 1 93 92 PHE B O 1
ATOM 1981 N N . GLU B 1 93 ? 5.41 -4.812 -4.984 1 88.25 93 GLU B N 1
ATOM 1982 C CA . GLU B 1 93 ? 4.5 -3.688 -4.793 1 88.25 93 GLU B CA 1
ATOM 1983 C C . GLU B 1 93 ? 5.242 -2.457 -4.281 1 88.25 93 GLU B C 1
ATOM 1985 O O . GLU B 1 93 ? 6.305 -2.578 -3.664 1 88.25 93 GLU B O 1
ATOM 1990 N N . PRO B 1 94 ? 4.668 -1.344 -4.605 1 83.44 94 PRO B N 1
ATOM 1991 C CA . PRO B 1 94 ? 5.238 -0.176 -3.93 1 83.44 94 PRO B CA 1
ATOM 1992 C C . PRO B 1 94 ? 5.203 -0.301 -2.408 1 83.44 94 PRO B C 1
ATOM 1994 O O . PRO B 1 94 ? 4.234 -0.824 -1.849 1 83.44 94 PRO B O 1
ATOM 1997 N N . ALA B 1 95 ? 6.23 0.101 -1.748 1 83.69 95 ALA B N 1
ATOM 1998 C CA . ALA B 1 95 ? 6.285 0.053 -0.289 1 83.69 95 ALA B CA 1
ATOM 1999 C C . ALA B 1 95 ? 5.227 0.959 0.33 1 83.69 95 ALA B C 1
ATOM 2001 O O . ALA B 1 95 ? 4.977 2.061 -0.166 1 83.69 95 ALA B O 1
ATOM 2002 N N . SER B 1 96 ? 4.566 0.459 1.399 1 77.38 96 SER B N 1
ATOM 2003 C CA . SER B 1 96 ? 3.609 1.25 2.164 1 77.38 96 SER B CA 1
ATOM 2004 C C . SER B 1 96 ? 4.316 2.289 3.029 1 77.38 96 SER B C 1
ATOM 2006 O O . SER B 1 96 ? 5.52 2.184 3.277 1 77.38 96 SER B O 1
ATOM 2008 N N . PRO B 1 97 ? 3.588 3.258 3.627 1 72.88 97 PRO B N 1
ATOM 2009 C CA . PRO B 1 97 ? 4.188 4.227 4.547 1 72.88 97 PRO B CA 1
ATOM 2010 C C . PRO B 1 97 ? 4.812 3.564 5.773 1 72.88 97 PRO B C 1
ATOM 2012 O O . PRO B 1 97 ? 5.887 3.973 6.223 1 72.88 97 PRO B O 1
ATOM 2015 N N . ALA B 1 98 ? 4.113 2.547 6.242 1 75.19 98 ALA B N 1
ATOM 2016 C CA . ALA B 1 98 ? 4.641 1.839 7.406 1 75.19 98 ALA B CA 1
ATOM 2017 C C . ALA B 1 98 ? 5.992 1.2 7.094 1 75.19 98 ALA B C 1
ATOM 2019 O O . ALA B 1 98 ? 6.844 1.07 7.98 1 75.19 98 ALA B O 1
ATOM 2020 N N . GLU B 1 99 ? 6.199 0.882 5.824 1 79.88 99 GLU B N 1
ATOM 2021 C CA . GLU B 1 99 ? 7.445 0.251 5.398 1 79.88 99 GLU B CA 1
ATOM 2022 C C . GLU B 1 99 ? 8.508 1.296 5.074 1 79.88 99 GLU B C 1
ATOM 2024 O O . GLU B 1 99 ? 9.703 1.051 5.258 1 79.88 99 GLU B O 1
ATOM 2029 N N . THR B 1 100 ? 8.078 2.412 4.574 1 79.12 100 THR B N 1
ATOM 2030 C CA . THR B 1 100 ? 9.016 3.41 4.074 1 79.12 100 THR B CA 1
ATOM 2031 C C . THR B 1 100 ? 9.539 4.281 5.215 1 79.12 100 THR B C 1
ATOM 2033 O O . THR B 1 100 ? 10.68 4.738 5.176 1 79.12 100 THR B O 1
ATOM 2036 N N . ILE B 1 101 ? 8.781 4.484 6.285 1 76.81 101 ILE B N 1
ATOM 2037 C CA . ILE B 1 101 ? 9.125 5.402 7.367 1 76.81 101 ILE B CA 1
ATOM 2038 C C . ILE B 1 101 ? 10.43 4.953 8.031 1 76.81 101 ILE B C 1
ATOM 2040 O O . ILE B 1 101 ? 11.344 5.754 8.211 1 76.81 101 ILE B O 1
ATOM 2044 N N . PRO B 1 102 ? 10.523 3.676 8.367 1 78.94 102 PRO B N 1
ATOM 2045 C CA . PRO B 1 102 ? 11.781 3.242 8.969 1 78.94 102 PRO B CA 1
ATOM 2046 C C . PRO B 1 102 ? 12.984 3.463 8.055 1 78.94 102 PRO B C 1
ATOM 2048 O O . PRO B 1 102 ? 14.078 3.777 8.523 1 78.94 102 PRO B O 1
ATOM 2051 N N . LEU B 1 103 ? 12.82 3.264 6.805 1 80.19 103 LEU B N 1
ATOM 2052 C CA . LEU B 1 103 ? 13.891 3.463 5.836 1 80.19 103 LEU B CA 1
ATOM 2053 C C . LEU B 1 103 ? 14.305 4.93 5.77 1 80.19 103 LEU B C 1
ATOM 2055 O O . LEU B 1 103 ? 15.492 5.246 5.715 1 80.19 103 LEU B O 1
ATOM 2059 N N . ILE B 1 104 ? 13.289 5.754 5.793 1 77.62 104 ILE B N 1
ATOM 2060 C CA . ILE B 1 104 ? 13.539 7.191 5.773 1 77.62 104 ILE B CA 1
ATOM 2061 C C . ILE B 1 104 ? 14.25 7.609 7.062 1 77.62 104 ILE B C 1
ATOM 2063 O O . ILE B 1 104 ? 15.172 8.422 7.031 1 77.62 104 ILE B O 1
ATOM 2067 N N . ALA B 1 105 ? 13.719 7.039 8.125 1 80.19 105 ALA B N 1
ATOM 2068 C CA . ALA B 1 105 ? 14.344 7.332 9.414 1 80.19 105 ALA B CA 1
ATOM 2069 C C . ALA B 1 105 ? 15.828 6.965 9.398 1 80.19 105 ALA B C 1
ATOM 2071 O O . ALA B 1 105 ? 16.656 7.707 9.922 1 80.19 105 ALA B O 1
ATOM 2072 N N . GLU B 1 106 ? 16.094 5.801 8.852 1 83 106 GLU B N 1
ATOM 2073 C CA . GLU B 1 106 ? 17.484 5.363 8.758 1 83 106 GLU B CA 1
ATOM 2074 C C . GLU B 1 106 ? 18.297 6.277 7.84 1 83 106 GLU B C 1
ATOM 2076 O O . GLU B 1 106 ? 19.406 6.664 8.172 1 83 106 GLU B O 1
ATOM 2081 N N . ALA B 1 107 ? 17.75 6.672 6.793 1 81.44 107 ALA B N 1
ATOM 2082 C CA . ALA B 1 107 ? 18.422 7.508 5.805 1 81.44 107 ALA B CA 1
ATOM 2083 C C . ALA B 1 107 ? 18.781 8.867 6.395 1 81.44 107 ALA B C 1
ATOM 2085 O O . ALA B 1 107 ? 19.844 9.422 6.086 1 81.44 107 ALA B O 1
ATOM 2086 N N . TYR B 1 108 ? 17.906 9.359 7.219 1 85.19 108 TYR B N 1
ATOM 2087 C CA . TYR B 1 108 ? 18.125 10.688 7.781 1 85.19 108 TYR B CA 1
ATOM 2088 C C . TYR B 1 108 ? 18.734 10.594 9.172 1 85.19 108 TYR B C 1
ATOM 2090 O O . TYR B 1 108 ? 18.828 11.602 9.883 1 85.19 108 TYR B O 1
ATOM 2098 N N . SER B 1 109 ? 19.094 9.391 9.625 1 87.31 109 SER B N 1
ATOM 2099 C CA . SER B 1 109 ? 19.719 9.156 10.922 1 87.31 109 SER B CA 1
ATOM 2100 C C . SER B 1 109 ? 18.859 9.703 12.055 1 87.31 109 SER B C 1
ATOM 2102 O O . SER B 1 109 ? 19.359 10.43 12.922 1 87.31 109 SER B O 1
ATOM 2104 N N . LEU B 1 110 ? 17.641 9.328 11.93 1 87.75 110 LEU B N 1
ATOM 2105 C CA . LEU B 1 110 ? 16.734 9.75 13 1 87.75 110 LEU B CA 1
ATOM 2106 C C . LEU B 1 110 ? 17 8.945 14.273 1 87.75 110 LEU B C 1
ATOM 2108 O O . LEU B 1 110 ? 17.25 7.738 14.211 1 87.75 110 LEU B O 1
ATOM 2112 N N . SER B 1 111 ? 17.047 9.594 15.367 1 87.81 111 SER B N 1
ATOM 2113 C CA . SER B 1 111 ? 17.109 8.898 16.656 1 87.81 111 SER B CA 1
ATOM 2114 C C . SER B 1 111 ? 15.812 8.141 16.922 1 87.81 111 SER B C 1
ATOM 2116 O O . SER B 1 111 ? 14.812 8.328 16.234 1 87.81 111 SER B O 1
ATOM 2118 N N . ASP B 1 112 ? 15.844 7.324 17.969 1 87.75 112 ASP B N 1
ATOM 2119 C CA . ASP B 1 112 ? 14.656 6.562 18.344 1 87.75 112 ASP B CA 1
ATOM 2120 C C . ASP B 1 112 ? 13.492 7.488 18.688 1 87.75 112 ASP B C 1
ATOM 2122 O O . ASP B 1 112 ? 12.352 7.227 18.312 1 87.75 112 ASP B O 1
ATOM 2126 N N . ARG B 1 113 ? 13.844 8.508 19.266 1 88.81 113 ARG B N 1
ATOM 2127 C CA . ARG B 1 113 ? 12.805 9.445 19.672 1 88.81 113 ARG B CA 1
ATOM 2128 C C . ARG B 1 113 ? 12.219 10.164 18.469 1 88.81 113 ARG B C 1
ATOM 2130 O O . ARG B 1 113 ? 11.008 10.375 18.391 1 88.81 113 ARG B O 1
ATOM 2137 N N . GLU B 1 114 ? 13.078 10.539 17.547 1 88.31 114 GLU B N 1
ATOM 2138 C CA . GLU B 1 114 ? 12.617 11.18 16.312 1 88.31 114 GLU B CA 1
ATOM 2139 C C . GLU B 1 114 ? 11.734 10.242 15.508 1 88.31 114 GLU B C 1
ATOM 2141 O O . GLU B 1 114 ? 10.734 10.672 14.922 1 88.31 114 GLU B O 1
ATOM 2146 N N . LYS B 1 115 ? 12.055 8.992 15.555 1 86.94 115 LYS B N 1
ATOM 2147 C CA . LYS B 1 115 ? 11.234 7.992 14.883 1 86.94 115 LYS B CA 1
ATOM 2148 C C . LYS B 1 115 ? 9.844 7.906 15.516 1 86.94 115 LYS B C 1
ATOM 2150 O O . LYS B 1 115 ? 8.836 7.871 14.812 1 86.94 115 LYS B O 1
ATOM 2155 N N . ASP B 1 116 ? 9.875 7.832 16.75 1 88.56 116 ASP B N 1
ATOM 2156 C CA . ASP B 1 116 ? 8.617 7.789 17.5 1 88.56 116 ASP B CA 1
ATOM 2157 C C . ASP B 1 116 ? 7.723 8.969 17.125 1 88.56 116 ASP B C 1
ATOM 2159 O O . ASP B 1 116 ? 6.523 8.797 16.906 1 88.56 116 ASP B O 1
ATOM 2163 N N . ILE B 1 117 ? 8.328 10.078 17.078 1 89.44 117 ILE B N 1
ATOM 2164 C CA . ILE B 1 117 ? 7.59 11.297 16.766 1 89.44 117 ILE B CA 1
ATOM 2165 C C . ILE B 1 117 ? 7.113 11.266 15.32 1 89.44 117 ILE B C 1
ATOM 2167 O O . ILE B 1 117 ? 5.977 11.641 15.023 1 89.44 117 ILE B O 1
ATOM 2171 N N . ALA B 1 118 ? 7.973 10.844 14.43 1 83.81 118 ALA B N 1
ATOM 2172 C CA . ALA B 1 118 ? 7.617 10.75 13.016 1 83.81 118 ALA B CA 1
ATOM 2173 C C . ALA B 1 118 ? 6.363 9.906 12.82 1 83.81 118 ALA B C 1
ATOM 2175 O O . ALA B 1 118 ? 5.453 10.297 12.078 1 83.81 118 ALA B O 1
ATOM 2176 N N . TYR B 1 119 ? 6.277 8.789 13.539 1 81.62 119 TYR B N 1
ATOM 2177 C CA . TYR B 1 119 ? 5.125 7.898 13.438 1 81.62 119 TYR B CA 1
ATOM 2178 C C . TYR B 1 119 ? 3.848 8.602 13.875 1 81.62 119 TYR B C 1
ATOM 2180 O O . TYR B 1 119 ? 2.799 8.445 13.242 1 81.62 119 TYR B O 1
ATOM 2188 N N . ARG B 1 120 ? 3.943 9.352 14.844 1 85.25 120 ARG B N 1
ATOM 2189 C CA . ARG B 1 120 ? 2.779 10.031 15.406 1 85.25 120 ARG B CA 1
ATOM 2190 C C . ARG B 1 120 ? 2.393 11.242 14.562 1 85.25 120 ARG B C 1
ATOM 2192 O O . ARG B 1 120 ? 1.211 11.57 14.445 1 85.25 120 ARG B O 1
ATOM 2199 N N . VAL B 1 121 ? 3.434 11.867 13.945 1 83.06 121 VAL B N 1
ATOM 2200 C CA . VAL B 1 121 ? 3.178 12.977 13.031 1 83.06 121 VAL B CA 1
ATOM 2201 C C . VAL B 1 121 ? 2.402 12.484 11.812 1 83.06 121 VAL B C 1
ATOM 2203 O O . VAL B 1 121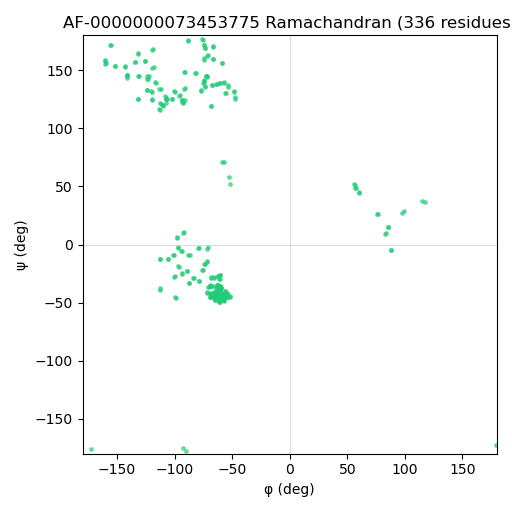 ? 1.416 13.102 11.406 1 83.06 121 VAL B O 1
ATOM 2206 N N . ILE B 1 122 ? 2.787 11.414 11.352 1 78.25 122 ILE B N 1
ATOM 2207 C CA . ILE B 1 122 ? 2.137 10.859 10.172 1 78.25 122 ILE B CA 1
ATOM 2208 C C . ILE B 1 122 ? 0.709 10.438 10.516 1 78.25 122 ILE B C 1
ATOM 2210 O O . ILE B 1 122 ? -0.181 10.477 9.664 1 78.25 122 ILE B O 1
ATOM 2214 N N . ARG B 1 123 ? 0.512 10.086 11.773 1 76.94 123 ARG B N 1
ATOM 2215 C CA . ARG B 1 123 ? -0.815 9.703 12.25 1 76.94 123 ARG B CA 1
ATOM 2216 C C . ARG B 1 123 ? -1.675 10.938 12.516 1 76.94 123 ARG B C 1
ATOM 2218 O O . ARG B 1 123 ? -2.818 10.812 12.961 1 76.94 123 ARG B O 1
ATOM 2225 N N . GLY B 1 124 ? -1.099 12.094 12.336 1 78.19 124 GLY B N 1
ATOM 2226 C CA . GLY B 1 124 ? -1.868 13.32 12.414 1 78.19 124 GLY B CA 1
ATOM 2227 C C . GLY B 1 124 ? -2.014 13.844 13.828 1 78.19 124 GLY B C 1
ATOM 2228 O O . GLY B 1 124 ? -2.898 14.656 14.109 1 78.19 124 GLY B O 1
ATOM 2229 N N . LEU B 1 125 ? -1.239 13.359 14.703 1 85.56 125 LEU B N 1
ATOM 2230 C CA . LEU B 1 125 ? -1.357 13.82 16.078 1 85.56 125 LEU B CA 1
ATOM 2231 C C . LEU B 1 125 ? -0.804 15.234 16.234 1 85.56 125 LEU B C 1
ATOM 2233 O O . LEU B 1 125 ? 0.181 15.594 15.586 1 85.56 125 LEU B O 1
ATOM 2237 N N . SER B 1 126 ? -1.451 16 17.109 1 90.12 126 SER B N 1
ATOM 2238 C CA . SER B 1 126 ? -0.946 17.328 17.453 1 90.12 126 SER B CA 1
ATOM 2239 C C . SER B 1 126 ? 0.317 17.234 18.297 1 90.12 126 SER B C 1
ATOM 2241 O O . SER B 1 126 ? 0.606 16.188 18.891 1 90.12 126 SER B O 1
ATOM 2243 N N . THR B 1 127 ? 1.027 18.406 18.328 1 93.69 127 THR B N 1
ATOM 2244 C CA . THR B 1 127 ? 2.203 18.484 19.188 1 93.69 127 THR B CA 1
ATOM 2245 C C . THR B 1 127 ? 1.846 18.141 20.625 1 93.69 127 THR B C 1
ATOM 2247 O O . THR B 1 127 ? 2.555 17.375 21.281 1 93.69 127 THR B O 1
ATOM 2250 N N . LYS B 1 128 ? 0.759 18.625 21.031 1 95.75 128 LYS B N 1
ATOM 2251 C CA . LYS B 1 128 ? 0.305 18.359 22.391 1 95.75 128 LYS B CA 1
ATOM 2252 C C . LYS B 1 128 ? -0.006 16.875 22.594 1 95.75 128 LYS B C 1
ATOM 2254 O O . LYS B 1 128 ? 0.413 16.281 23.578 1 95.75 128 LYS B O 1
ATOM 2259 N N . ALA B 1 129 ? -0.695 16.266 21.703 1 94.25 129 ALA B N 1
ATOM 2260 C CA . ALA B 1 129 ? -1.066 14.859 21.781 1 94.25 129 ALA B CA 1
ATOM 2261 C C . ALA B 1 129 ? 0.17 13.969 21.766 1 94.25 129 ALA B C 1
ATOM 2263 O O . ALA B 1 129 ? 0.236 12.969 22.484 1 94.25 129 ALA B O 1
ATOM 2264 N N . ILE B 1 130 ? 1.08 14.289 20.891 1 94.62 130 ILE B N 1
ATOM 2265 C CA . ILE B 1 130 ? 2.33 13.547 20.828 1 94.62 130 ILE B CA 1
ATOM 2266 C C . ILE B 1 130 ? 3.047 13.602 22.172 1 94.62 130 ILE B C 1
ATOM 2268 O O . ILE B 1 130 ? 3.508 12.578 22.688 1 94.62 130 ILE B O 1
ATOM 2272 N N . GLY B 1 131 ? 3.113 14.812 22.703 1 96.62 131 GLY B N 1
ATOM 2273 C CA . GLY B 1 131 ? 3.709 14.969 24.031 1 96.62 131 GLY B CA 1
ATOM 2274 C C . GLY B 1 131 ? 3.051 14.102 25.078 1 96.62 131 GLY B C 1
ATOM 2275 O O . GLY B 1 131 ? 3.736 13.414 25.844 1 96.62 131 GLY B O 1
ATOM 2276 N N . ASP B 1 132 ? 1.747 14.062 25.094 1 96.94 132 ASP B N 1
ATOM 2277 C CA . ASP B 1 132 ? 0.978 13.273 26.047 1 96.94 132 ASP B CA 1
ATOM 2278 C C . ASP B 1 132 ? 1.286 11.781 25.906 1 96.94 132 ASP B C 1
ATOM 2280 O O . ASP B 1 132 ? 1.497 11.086 26.906 1 96.94 132 ASP B O 1
ATOM 2284 N N . GLU B 1 133 ? 1.349 11.305 24.719 1 94.94 133 GLU B N 1
ATOM 2285 C CA . GLU B 1 133 ? 1.583 9.891 24.453 1 94.94 133 GLU B CA 1
ATOM 2286 C C . GLU B 1 133 ? 2.996 9.477 24.859 1 94.94 133 GLU B C 1
ATOM 2288 O O . GLU B 1 133 ? 3.211 8.367 25.359 1 94.94 133 GLU B O 1
ATOM 2293 N N . LEU B 1 134 ? 3.896 10.383 24.656 1 95.31 134 LEU B N 1
ATOM 2294 C CA . LEU B 1 134 ? 5.297 10.055 24.906 1 95.31 134 LEU B CA 1
ATOM 2295 C C . LEU B 1 134 ? 5.73 10.516 26.281 1 95.31 134 LEU B C 1
ATOM 2297 O O . LEU B 1 134 ? 6.875 10.297 26.688 1 95.31 134 LEU B O 1
ATOM 2301 N N . HIS B 1 135 ? 4.762 11.156 26.938 1 96.81 135 HIS B N 1
ATOM 2302 C CA . HIS B 1 135 ? 5.012 11.641 28.297 1 96.81 135 HIS B CA 1
ATOM 2303 C C . HIS B 1 135 ? 6.164 12.641 28.312 1 96.81 135 HIS B C 1
ATOM 2305 O O . HIS B 1 135 ? 7.074 12.531 29.141 1 96.81 135 HIS B O 1
ATOM 2311 N N . ILE B 1 136 ? 6.195 13.562 27.391 1 96.75 136 ILE B N 1
ATOM 2312 C CA . ILE B 1 136 ? 7.082 14.719 27.312 1 96.75 136 ILE B CA 1
ATOM 2313 C C . ILE B 1 136 ? 6.27 15.969 27.016 1 96.75 136 ILE B C 1
ATOM 2315 O O . ILE B 1 136 ? 5.09 15.891 26.672 1 96.75 136 ILE B O 1
ATOM 2319 N N . SER B 1 137 ? 6.879 17.094 27.234 1 96.62 137 SER B N 1
ATOM 2320 C CA . SER B 1 137 ? 6.168 18.359 27.016 1 96.62 137 SER B CA 1
ATOM 2321 C C . SER B 1 137 ? 6.016 18.656 25.531 1 96.62 137 SER B C 1
ATOM 2323 O O . SER B 1 137 ? 6.797 18.156 24.703 1 96.62 137 SER B O 1
ATOM 2325 N N . ALA B 1 138 ? 5.055 19.5 25.234 1 96.56 138 ALA B N 1
ATOM 2326 C CA . ALA B 1 138 ? 4.879 19.969 23.859 1 96.56 138 ALA B CA 1
ATOM 2327 C C . ALA B 1 138 ? 6.117 20.703 23.375 1 96.56 138 ALA B C 1
ATOM 2329 O O . ALA B 1 138 ? 6.457 20.641 22.188 1 96.56 138 ALA B O 1
ATOM 2330 N N . TYR B 1 139 ? 6.746 21.281 24.297 1 96.75 139 TYR B N 1
ATOM 2331 C CA . TYR B 1 139 ? 7.961 22 23.953 1 96.75 139 TYR B CA 1
ATOM 2332 C C . TYR B 1 139 ? 9.062 21.062 23.516 1 96.75 139 TYR B C 1
ATOM 2334 O O . TYR B 1 139 ? 9.75 21.312 22.516 1 96.75 139 TYR B O 1
ATOM 2342 N N . THR B 1 140 ? 9.242 20.016 24.219 1 96.44 140 THR B N 1
ATOM 2343 C CA . THR B 1 140 ? 10.234 19.016 23.859 1 96.44 140 THR B CA 1
ATOM 2344 C C . THR B 1 140 ? 9.906 18.391 22.5 1 96.44 140 THR B C 1
ATOM 2346 O O . THR B 1 140 ? 10.805 18.125 21.703 1 96.44 140 THR B O 1
ATOM 2349 N N . VAL B 1 141 ? 8.633 18.141 22.281 1 96.12 141 VAL B N 1
ATOM 2350 C CA . VAL B 1 141 ? 8.211 17.625 20.969 1 96.12 141 VAL B CA 1
ATOM 2351 C C . VAL B 1 141 ? 8.625 18.609 19.875 1 96.12 141 VAL B C 1
ATOM 2353 O O . VAL B 1 141 ? 9.141 18.188 18.828 1 96.12 141 VAL B O 1
ATOM 2356 N N . GLN B 1 142 ? 8.367 19.906 20.188 1 95.19 142 GLN B N 1
ATOM 2357 C CA . GLN B 1 142 ? 8.719 20.922 19.219 1 95.19 142 GLN B CA 1
ATOM 2358 C C . GLN B 1 142 ? 10.219 20.922 18.938 1 95.19 142 GLN B C 1
ATOM 2360 O O . GLN B 1 142 ? 10.641 21.094 17.781 1 95.19 142 GLN B O 1
ATOM 2365 N N . ASP B 1 143 ? 10.93 20.688 19.922 1 95.56 143 ASP B N 1
ATOM 2366 C CA . ASP B 1 143 ? 12.383 20.641 19.766 1 95.56 143 ASP B CA 1
ATOM 2367 C C . ASP B 1 143 ? 12.797 19.469 18.875 1 95.56 143 ASP B C 1
ATOM 2369 O O . ASP B 1 143 ? 13.641 19.625 17.984 1 95.56 143 ASP B O 1
ATOM 2373 N N . HIS B 1 144 ? 12.234 18.344 19.109 1 94.06 144 HIS B N 1
ATOM 2374 C CA . HIS B 1 144 ? 12.516 17.172 18.266 1 94.06 144 HIS B CA 1
ATOM 2375 C C . HIS B 1 144 ? 12.094 17.438 16.828 1 94.06 144 HIS B C 1
ATOM 2377 O O . HIS B 1 144 ? 12.789 17.031 15.891 1 94.06 144 HIS B O 1
ATOM 2383 N N . LEU B 1 145 ? 10.977 18.062 16.688 1 93.12 145 LEU B N 1
ATOM 2384 C CA . LEU B 1 145 ? 10.484 18.359 15.344 1 93.12 145 LEU B CA 1
ATOM 2385 C C . LEU B 1 145 ? 11.445 19.297 14.609 1 93.12 145 LEU B C 1
ATOM 2387 O O . LEU B 1 145 ? 11.703 19.125 13.422 1 93.12 145 LEU B O 1
ATOM 2391 N N . LYS B 1 146 ? 11.906 20.25 15.336 1 93.69 146 LYS B N 1
ATOM 2392 C CA . LYS B 1 146 ? 12.875 21.172 14.742 1 93.69 146 LYS B CA 1
ATOM 2393 C C . LYS B 1 146 ? 14.102 20.406 14.242 1 93.69 146 LYS B C 1
ATOM 2395 O O . LYS B 1 146 ? 14.578 20.656 13.133 1 93.69 146 LYS B O 1
ATOM 2400 N N . SER B 1 147 ? 14.594 19.547 15.047 1 92.62 147 SER B N 1
ATOM 2401 C CA . SER B 1 147 ? 15.719 18.703 14.648 1 92.62 147 SER B CA 1
ATOM 2402 C C . SER B 1 147 ? 15.375 17.875 13.406 1 92.62 147 SER B C 1
ATOM 2404 O O . SER B 1 147 ? 16.188 17.766 12.492 1 92.62 147 SER B O 1
ATOM 2406 N N . PHE B 1 148 ? 14.219 17.359 13.414 1 88.62 148 PHE B N 1
ATOM 2407 C CA . PHE B 1 148 ? 13.719 16.562 12.297 1 88.62 148 PHE B CA 1
ATOM 2408 C C . PHE B 1 148 ? 13.664 17.391 11.023 1 88.62 148 PHE B C 1
ATOM 2410 O O . PHE B 1 148 ? 14.039 16.922 9.945 1 88.62 148 PHE B O 1
ATOM 2417 N N . PHE B 1 149 ? 13.18 18.609 11.211 1 89.81 149 PHE B N 1
ATOM 2418 C CA . PHE B 1 149 ? 13.109 19.531 10.078 1 89.81 149 PHE B CA 1
ATOM 2419 C C . PHE B 1 149 ? 14.5 19.781 9.492 1 89.81 149 PHE B C 1
ATOM 2421 O O . PHE B 1 149 ? 14.695 19.688 8.281 1 89.81 149 PHE B O 1
ATOM 2428 N N . LEU B 1 150 ? 15.375 19.969 10.32 1 92.19 150 LEU B N 1
ATOM 2429 C CA . LEU B 1 150 ? 16.75 20.25 9.898 1 92.19 150 LEU B CA 1
ATOM 2430 C C . LEU B 1 150 ? 17.328 19.047 9.156 1 92.19 150 LEU B C 1
ATOM 2432 O O . LEU B 1 150 ? 17.922 19.203 8.086 1 92.19 150 LEU B O 1
ATOM 2436 N N . LYS B 1 151 ? 17.109 17.922 9.633 1 90.62 151 LYS B N 1
ATOM 2437 C CA . LYS B 1 151 ? 17.688 16.703 9.047 1 90.62 151 LYS B CA 1
ATOM 2438 C C . LYS B 1 151 ? 17.062 16.391 7.691 1 90.62 151 LYS B C 1
ATOM 2440 O O . LYS B 1 151 ? 17.734 15.891 6.789 1 90.62 151 LYS B O 1
ATOM 2445 N N . THR B 1 152 ? 15.805 16.688 7.574 1 85.75 152 THR B N 1
ATOM 2446 C CA . THR B 1 152 ? 15.078 16.297 6.367 1 85.75 152 THR B CA 1
ATOM 2447 C C . THR B 1 152 ? 15.023 17.453 5.375 1 85.75 152 THR B C 1
ATOM 2449 O O . THR B 1 152 ? 14.656 17.266 4.211 1 85.75 152 THR B O 1
ATOM 2452 N N . GLY B 1 153 ? 15.234 18.641 5.805 1 88.62 153 GLY B N 1
ATOM 2453 C CA . GLY B 1 153 ? 15.125 19.828 4.977 1 88.62 153 GLY B CA 1
ATOM 2454 C C . GLY B 1 153 ? 13.695 20.328 4.855 1 88.62 153 GLY B C 1
ATOM 2455 O O . GLY B 1 153 ? 13.398 21.172 4.004 1 88.62 153 GLY B O 1
ATOM 2456 N N . ALA B 1 154 ? 12.852 19.75 5.645 1 87.5 154 ALA B N 1
ATOM 2457 C CA . ALA B 1 154 ? 11.484 20.25 5.664 1 87.5 154 ALA B CA 1
ATOM 2458 C C . ALA B 1 154 ? 11.391 21.578 6.418 1 87.5 154 ALA B C 1
ATOM 2460 O O . ALA B 1 154 ? 12.047 21.766 7.441 1 87.5 154 ALA B O 1
ATOM 2461 N N . GLY B 1 155 ? 10.578 22.469 5.906 1 88.56 155 GLY B N 1
ATOM 2462 C CA . GLY B 1 155 ? 10.43 23.766 6.547 1 88.56 155 GLY B CA 1
ATOM 2463 C C . GLY B 1 155 ? 9.336 23.781 7.602 1 88.56 155 GLY B C 1
ATOM 2464 O O . GLY B 1 155 ? 9.289 24.703 8.438 1 88.56 155 GLY B O 1
ATOM 2465 N N . ASN B 1 156 ? 8.43 22.922 7.531 1 87.5 156 ASN B N 1
ATOM 2466 C CA . ASN B 1 156 ? 7.305 22.844 8.453 1 87.5 156 ASN B CA 1
ATOM 2467 C C . ASN B 1 156 ? 6.727 21.438 8.516 1 87.5 156 ASN B C 1
ATOM 2469 O O . ASN B 1 156 ? 7.207 20.531 7.82 1 87.5 156 ASN B O 1
ATOM 2473 N N . ARG B 1 157 ? 5.816 21.25 9.453 1 85.38 157 ARG B N 1
ATOM 2474 C CA . ARG B 1 157 ? 5.219 19.953 9.719 1 85.38 157 ARG B CA 1
ATOM 2475 C C . ARG B 1 157 ? 4.57 19.375 8.469 1 85.38 157 ARG B C 1
ATOM 2477 O O . ARG B 1 157 ? 4.676 18.172 8.203 1 85.38 157 ARG B O 1
ATOM 2484 N N . ARG B 1 158 ? 3.908 20.172 7.668 1 82.31 158 ARG B N 1
ATOM 2485 C CA . ARG B 1 158 ? 3.248 19.703 6.453 1 82.31 158 ARG B CA 1
ATOM 2486 C C . ARG B 1 158 ? 4.262 19.172 5.445 1 82.31 158 ARG B C 1
ATOM 2488 O O . ARG B 1 158 ? 4.059 18.109 4.852 1 82.31 158 ARG B O 1
ATOM 2495 N N . GLU B 1 159 ? 5.285 19.844 5.262 1 81.69 159 GLU B N 1
ATOM 2496 C CA . GLU B 1 159 ? 6.34 19.422 4.344 1 81.69 159 GLU B CA 1
ATOM 2497 C C . GLU B 1 159 ? 6.996 18.125 4.812 1 81.69 159 GLU B C 1
ATOM 2499 O O . GLU B 1 159 ? 7.336 17.266 3.994 1 81.69 159 GLU B O 1
ATOM 2504 N N . LEU B 1 160 ? 7.219 18.078 6.113 1 81.69 160 LEU B N 1
ATOM 2505 C CA . LEU B 1 160 ? 7.758 16.844 6.668 1 81.69 160 LEU B CA 1
ATOM 2506 C C . LEU B 1 160 ? 6.852 15.664 6.355 1 81.69 160 LEU B C 1
ATOM 2508 O O . LEU B 1 160 ? 7.32 14.617 5.906 1 81.69 160 LEU B O 1
ATOM 2512 N N . MET B 1 161 ? 5.598 15.836 6.543 1 78.38 161 MET B N 1
ATOM 2513 C CA . MET B 1 161 ? 4.617 14.789 6.27 1 78.38 161 MET B CA 1
ATOM 2514 C C . MET B 1 161 ? 4.668 14.359 4.805 1 78.38 161 MET B C 1
ATOM 2516 O O . MET B 1 161 ? 4.621 13.172 4.5 1 78.38 161 MET B O 1
ATOM 2520 N N . TRP B 1 162 ? 4.746 15.227 3.932 1 76.31 162 TRP B N 1
ATOM 2521 C CA . TRP B 1 162 ? 4.805 14.945 2.502 1 76.31 162 TRP B CA 1
ATOM 2522 C C . TRP B 1 162 ? 6.066 14.156 2.154 1 76.31 162 TRP B C 1
ATOM 2524 O O . TRP B 1 162 ? 6.012 13.203 1.377 1 76.31 162 TRP B O 1
ATOM 2534 N N . LYS B 1 163 ? 7.125 14.602 2.703 1 75.75 163 LYS B N 1
ATOM 2535 C CA . LYS B 1 163 ? 8.383 13.898 2.447 1 75.75 163 LYS B CA 1
ATOM 2536 C C . LYS B 1 163 ? 8.305 12.445 2.912 1 75.75 163 LYS B C 1
ATOM 2538 O O . LYS B 1 163 ? 8.859 11.555 2.264 1 75.75 163 LYS B O 1
ATOM 2543 N N . LEU B 1 164 ? 7.598 12.336 4.043 1 74.94 164 LEU B N 1
ATOM 2544 C CA . LEU B 1 164 ? 7.477 11 4.617 1 74.94 164 LEU B CA 1
ATOM 2545 C C . LEU B 1 164 ? 6.484 10.156 3.824 1 74.94 164 LEU B C 1
ATOM 2547 O O . LEU B 1 164 ? 6.605 8.93 3.771 1 74.94 164 LEU B O 1
ATOM 2551 N N . LEU B 1 165 ? 5.562 10.812 3.078 1 71.38 165 LEU B N 1
ATOM 2552 C CA . LEU B 1 165 ? 4.465 10.086 2.441 1 71.38 165 LEU B CA 1
ATOM 2553 C C . LEU B 1 165 ? 4.613 10.102 0.924 1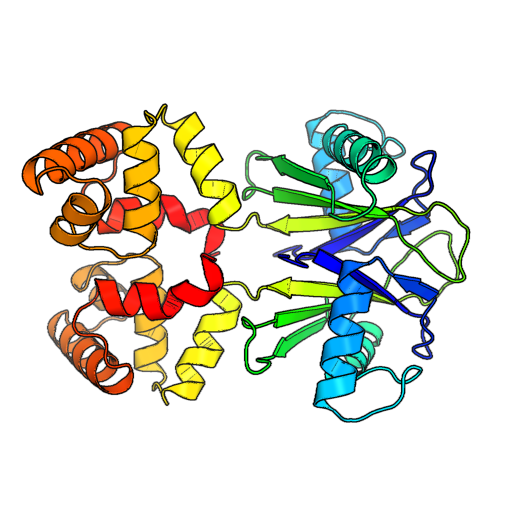 71.38 165 LEU B C 1
ATOM 2555 O O . LEU B 1 165 ? 3.879 9.406 0.218 1 71.38 165 LEU B O 1
ATOM 2559 N N . ASP B 1 166 ? 5.488 10.93 0.339 1 66.94 166 ASP B N 1
ATOM 2560 C CA . ASP B 1 166 ? 5.582 11.172 -1.098 1 66.94 166 ASP B CA 1
ATOM 2561 C C . ASP B 1 166 ? 5.684 9.867 -1.872 1 66.94 166 ASP B C 1
ATOM 2563 O O . ASP B 1 166 ? 5.016 9.688 -2.891 1 66.94 166 ASP B O 1
ATOM 2567 N N . ASP B 1 167 ? 6.469 9.023 -1.413 1 60.44 167 ASP B N 1
ATOM 2568 C CA . ASP B 1 167 ? 6.691 7.781 -2.152 1 60.44 167 ASP B CA 1
ATOM 2569 C C . ASP B 1 167 ? 5.469 6.867 -2.074 1 60.44 167 ASP B C 1
ATOM 2571 O O . ASP B 1 167 ? 5.297 5.98 -2.914 1 60.44 167 ASP B O 1
ATOM 2575 N N . VAL B 1 168 ? 4.621 7.223 -1.152 1 58.59 168 VAL B N 1
ATOM 2576 C CA . VAL B 1 168 ? 3.533 6.285 -0.896 1 58.59 168 VAL B CA 1
ATOM 2577 C C . VAL B 1 168 ? 2.264 6.766 -1.596 1 58.59 168 VAL B C 1
ATOM 2579 O O . VAL B 1 168 ? 1.391 5.957 -1.932 1 58.59 168 VAL B O 1
ATOM 2582 N N . LEU B 1 169 ? 2.211 8 -1.745 1 59.94 169 LEU B N 1
ATOM 2583 C CA . LEU B 1 169 ? 0.978 8.578 -2.268 1 59.94 169 LEU B CA 1
ATOM 2584 C C . LEU B 1 169 ? 0.982 8.586 -3.791 1 59.94 169 LEU B C 1
ATOM 2586 O O . LEU B 1 169 ? -0.041 8.867 -4.418 1 59.94 169 LEU B O 1
ATOM 2590 N N . GLU B 1 170 ? 2.068 8.273 -4.414 1 57.53 170 GLU B N 1
ATOM 2591 C CA . GLU B 1 170 ? 2.107 8.203 -5.871 1 57.53 170 GLU B CA 1
ATOM 2592 C C . GLU B 1 170 ? 1.688 6.82 -6.367 1 57.53 170 GLU B C 1
ATOM 2594 O O . GLU B 1 170 ? 2.004 5.805 -5.742 1 57.53 170 GLU B O 1
#

Nearest PDB structures (foldseek):
  1je8-assembly2_E  TM=9.040E-01  e=2.253E-03  Escherichia coli
  7ve5-assembly1_B  TM=9.203E-01  e=1.008E-02  Staphylococcus aureus
  3p7n-assembly2_B  TM=3.564E-01  e=1.465E-05  Erythrobacter litoralis HTCC2594
  6ugl-assembly1_B  TM=4.035E-01  e=9.975E-05  Vibrio cholerae O1 str. 2010EL-1786
  3qp6-assembly1_A-2  TM=3.221E-01  e=5.033E-04  Chromobacterium violaceum

Secondary structure (DSSP, 8-state):
-----EEEEE-TT--EEEE-HHHHHHHHHHHHHHT--TTSPPHHHHHHHHHHHH-SSS-EEEEE--TTS--EEEEEEEEEESSSSSEEEEEEEEPPHHHHHHHHHHHTT--HHHHHHHHHHHTT--HHHHHHHHTS-HHHHHHHHHHHHHHHT-SSHHHHHHHHHHHHH-/-----EEEEE-TT--EEEE-HHHHHHHHHHHHHHT--TTSPPHHHHHHHHHHHH-SSS-EEEEE--TTS--EEEEEEEEEESS-SSEEEEEEEEPPHHHHHHHHHHHTT--HHHHHHHHHHHTT--HHHHHHHHTS-HHHHHHHHHHHHHHHT-SSHHHHHHHHHHHHH-

Solvent-accessible surface area (backbone atoms only — not comparable to full-atom values): 17987 Å² total; per-residue (Å²): 126,87,58,61,63,10,36,34,34,23,39,79,87,63,45,81,37,31,26,21,67,32,22,50,52,50,51,50,52,48,20,59,76,69,70,54,59,94,83,59,73,42,68,72,60,49,52,21,42,58,47,7,74,72,36,87,80,52,60,20,69,49,74,45,75,46,93,96,50,61,45,34,27,38,36,12,31,46,35,49,51,86,46,79,79,50,29,32,40,34,39,37,34,71,30,48,48,73,61,42,42,60,52,50,32,60,74,53,64,49,50,73,64,49,45,56,47,49,56,39,48,67,57,32,49,48,58,59,54,48,9,62,76,69,71,47,50,43,65,57,43,49,50,48,48,51,53,49,24,66,61,69,67,28,88,46,73,47,47,42,44,20,67,60,36,50,67,43,64,103,127,89,60,62,63,10,36,35,33,23,40,79,87,64,45,80,36,32,26,19,67,33,23,50,52,52,51,51,51,46,20,60,75,68,71,54,58,95,83,59,72,43,66,71,58,48,53,20,43,58,45,7,75,72,35,87,80,53,60,20,69,49,75,46,76,46,94,98,50,60,45,34,26,39,36,12,29,46,36,48,53,84,46,78,81,50,28,31,40,34,38,38,34,70,30,48,48,72,61,42,43,60,55,50,32,58,73,53,66,49,50,73,64,48,44,55,48,51,57,40,48,67,58,32,48,48,57,59,54,48,10,62,76,69,71,47,50,42,63,57,44,50,52,48,47,51,54,49,23,65,62,71,67,29,89,44,73,49,46,41,45,21,68,61,35,51,68,45,64,103

pLDDT: mean 86.19, std 10.45, range [40.75, 97.12]

Radius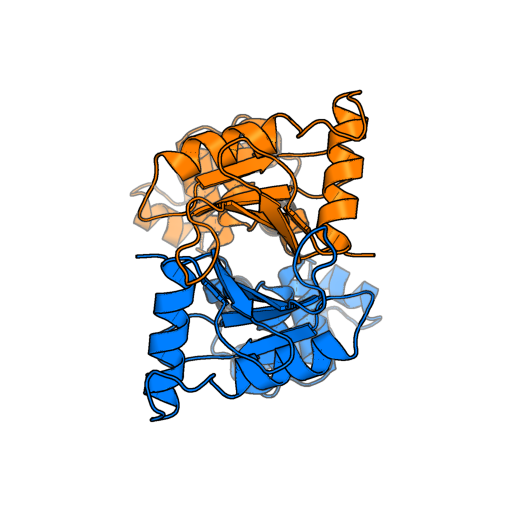 of gyration: 21.55 Å; Cα contacts (8 Å, |Δi|>4): 604; chains: 2; bounding box: 47×61×49 Å

InterPro domains:
  IPR000792 Transcription regulator LuxR, C-terminal [PF00196] (109-161)
  IPR000792 Transcription regulator LuxR, C-terminal [PR00038] (110-124)
  IPR000792 Transcription regulator LuxR, C-terminal [PR00038] (124-140)
  IPR000792 Transcription regulator LuxR, C-terminal [PR00038] (140-152)
  IPR000792 Transcription regulator LuxR, C-terminal [PS50043] (103-168)
  IPR000792 Transcription regulator LuxR, C-terminal [SM00421] (107-164)
  IPR000792 Transcription regulator LuxR, C-terminal [cd06170] (110-160)
  IPR016032 Signal transduction response regulator, C-terminal effector [SSF46894] (96-165)
  IPR036388 Winged helix-like DNA-binding domain superfamily [G3DSA:1.10.10.10] (102-169)

Sequence (340 aa):
MKHVGGILILSEDLQLLSCNRAALHWLNILRGWESIGSEAVPRPVRAVCTRAAAETTAPAKTVISIPGHSCLSIKASRLDGFGPSGQIAVSFEPASPAETIPLIAEAYSLSDREKDIAYRVIRGLSTKAIGDELHISAYTVQDHLKSFFLKTGAGNRRELMWKLLDDVLEMKHVGGILILSEDLQLLSCNRAALHWLNILRGWESIGSEAVPRPVRAVCTRAAAETTAPAKTVISIPGHSCLSIKASRLDGFGPSGQIAVSFEPASPAETIPLIAEAYSLSDREKDIAYRVIRGLSTKAIGDELHISAYTVQDHLKSFFLKTGAGNRRELMWKLLDDVLE

Organism: Bacillus licheniformis (strain ATCC 14580 / DSM 13 / JCM 2505 / CCUG 7422 / NBRC 12200 / NCIMB 9375 / NCTC 10341 / NRRL NRS-1264 / Gibson 46) (NCBI:txid279010)